Protein AF-0000000072436478 (afdb_homodimer)

Foldseek 3Di:
DPPPPPPPQDDWADWDAQVRQALEGDHDIDTLSQFQWFWKKKAQQQQLQIEIDIDGQAACPDSPDPRHGPGDPRNPDDDDFPVVVVCCVVVPPVRMHIYTLDTHHDPLQRLQLRLVLCVVLVQACDAQPQDRVHGSYSDHDRDDRDDDRPHHHDPSSVCVSVVSVVSSVVSRDD/DPPPPPQPQDPWADWDDQVRQALEGDHDIDTLSQFQWFWKKKAQQQQLQIEIDIDGQADCPDSPDPRHGPGDPRNPDDDDFPVVVVVCVVVPPVRMHIYTLDTHHDPLQRLQLRLVLCVVLVQACDAQPQDRVHGSYSDHDRDDRDDDRPHHHDPSSVCVSVVSVVSSVVSRDD

InterPro domains:
  IPR035901 GIY-Y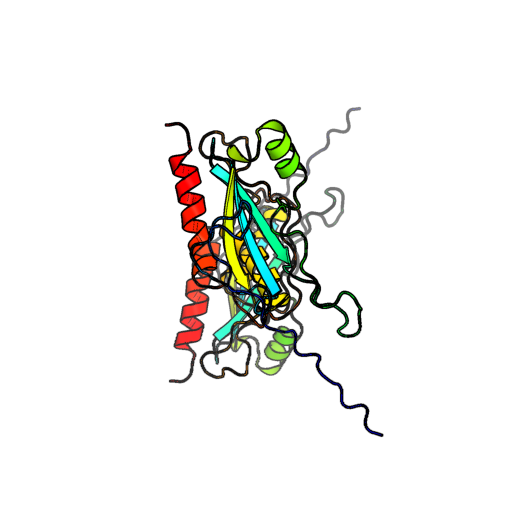IG endonuclease superfamily [G3DSA:3.40.1440.10] (37-126)
  IPR045566 Putative endonuclease SegE-like, GIY-YIG domain [PF19835] (29-134)

Radius of gyration: 23.83 Å; Cα contacts (8 Å, |Δi|>4): 656; chains: 2; bounding box: 73×62×58 Å

pLDDT: mean 91.53, std 13.6, range [32.03, 98.75]

Organism: NCBI:txid2664196

Solvent-accessible surface area (backbone atoms only — not comparable to full-atom values): 19434 Å² total; per-residue (Å²): 133,80,78,71,80,70,73,80,75,74,72,79,46,69,78,33,46,54,88,67,40,56,72,39,42,49,92,66,68,46,37,67,66,73,37,34,26,34,36,31,39,40,29,35,61,80,49,29,36,26,35,77,43,74,45,60,41,39,38,78,68,58,80,82,40,92,54,44,64,42,68,48,73,53,47,79,53,86,74,90,43,67,70,53,51,51,49,36,69,74,66,35,66,85,45,39,46,42,32,51,55,44,78,26,66,39,71,50,16,44,55,49,34,45,37,43,48,44,50,78,56,40,30,56,62,34,48,26,82,64,42,72,89,37,63,26,30,62,43,69,60,39,67,56,42,80,61,67,43,89,38,75,67,45,71,57,50,70,50,43,50,58,56,52,52,48,40,28,61,68,28,22,72,129,133,80,79,70,79,70,73,79,75,75,72,80,46,67,77,34,47,57,88,66,40,55,71,41,42,49,92,67,66,46,36,67,67,71,36,33,25,35,35,31,39,40,29,34,62,78,49,29,36,27,34,76,42,74,46,61,42,39,39,77,68,56,81,82,41,92,55,44,64,41,67,48,74,55,46,77,54,86,74,91,43,66,69,53,50,52,47,35,69,74,67,36,66,85,46,39,46,42,32,52,56,45,77,26,64,39,70,52,15,44,55,50,34,43,36,43,47,43,50,79,55,40,30,56,62,34,47,27,82,64,42,72,90,37,64,28,31,65,44,69,61,39,66,56,40,82,62,68,43,89,39,74,67,46,73,57,51,69,52,42,49,57,54,52,52,50,39,27,62,70,28,22,73,129

Secondary structure (DSSP, 8-state):
---------PPPPPEE-GGGSTT-B-SS-EEGGG-SEEEEEEEETTT--EEEEEEE-B--S-TTSTTTTPBPSTTS---S-HHHHHHHHHH-GGGEEEEEEEEESSHHHHHHHHHHHHHHTTTTT-EETTEEEEESB----B--B-S--SSPPPHHHHHHHHHHHHHHHHTS--/---------PPPPPEE-GGGSTT-B-SS-EEGGG-SEEEEEEEETTT--EEEEEEE-B--S-TTSTTTTPBPSTTS---S-HHHHHHHHHH-GGGEEEEEEEEESSHHHHHHHHHHHHHHTTTTT-EETTEEEEESB----B--B-S--SSPPPHHHHHHHHHHHHHHHHTS--

Sequence (348 aa):
MTRKNTKKSLEPSPLLGANEIGHWEFTKKFRVSEWFGFIYCITRKSDGKFYFGKKQLRVMGKKRSANYGKEHSWRTYTGSSDVLNKDIKALGKDAFDFEIVDLYKTKGGLYYAEAYLQMVSNSLPLRLPSDPEKFASYNATIAAVRFIPKEEPTYRTKTFVSKVNKRLKERSPKMTRKNTKKSLEPSPLLGANEIGHWEFTKKFRVSEWFGFIYCITRKSDGKFYFGKKQLRVMGKKRSANYGKEHSWRTYTGSSDVLNKDIKALGKDAFDFEIVDLYKTKGGLYYAEAYLQMVSNSLPLRLPSDPEKFASYNATIAAVRFIPKEEPTYRTKTFVSKVNKRLKERSPK

Structure (mmCIF, N/CA/C/O backbone):
data_AF-0000000072436478-model_v1
#
loop_
_entity.id
_entity.type
_entity.pdbx_description
1 polymer 'Putative endonuclease SegE-like GIY-YIG domain-containing protein'
#
loop_
_atom_site.group_PDB
_atom_site.id
_atom_site.type_symbol
_atom_site.label_atom_id
_atom_site.label_alt_id
_atom_site.label_comp_id
_atom_site.label_asym_id
_atom_site.label_entity_id
_atom_site.label_seq_id
_atom_site.pdbx_PDB_ins_code
_atom_site.Cartn_x
_atom_site.Cartn_y
_atom_site.Cartn_z
_atom_site.occupancy
_atom_site.B_iso_or_equiv
_atom_site.auth_seq_id
_atom_site.auth_comp_id
_atom_site.auth_asym_id
_atom_site.auth_atom_id
_atom_site.pdbx_PDB_model_num
ATOM 1 N N . MET A 1 1 ? -30.5 4.398 38.344 1 32.94 1 MET A N 1
ATOM 2 C CA . MET A 1 1 ? -29.938 5.641 37.812 1 32.94 1 MET A CA 1
ATOM 3 C C . MET A 1 1 ? -29.031 5.363 36.594 1 32.94 1 MET A C 1
ATOM 5 O O . MET A 1 1 ? -28.031 4.656 36.719 1 32.94 1 MET A O 1
ATOM 9 N N . THR A 1 2 ? -29.625 5.223 35.406 1 34.78 2 THR A N 1
ATOM 10 C CA . THR A 1 2 ? -28.984 4.902 34.156 1 34.78 2 THR A CA 1
ATOM 11 C C . THR A 1 2 ? -27.922 5.945 33.812 1 34.78 2 THR A C 1
ATOM 13 O O . THR A 1 2 ? -28.219 7.137 33.719 1 34.78 2 THR A O 1
ATOM 16 N N . ARG A 1 3 ? -26.719 5.781 34.188 1 32.88 3 ARG A N 1
ATOM 17 C CA . ARG A 1 3 ? -25.641 6.684 33.781 1 32.88 3 ARG A CA 1
ATOM 18 C C . ARG A 1 3 ? -25.734 7 32.312 1 32.88 3 ARG A C 1
ATOM 20 O O . ARG A 1 3 ? -25.703 6.094 31.469 1 32.88 3 ARG A O 1
ATOM 27 N N . LYS A 1 4 ? -26.531 7.965 31.953 1 37.47 4 LYS A N 1
ATOM 28 C CA . LYS A 1 4 ? -26.531 8.484 30.594 1 37.47 4 LYS A CA 1
ATOM 29 C C . LYS A 1 4 ? -25.094 8.688 30.078 1 37.47 4 LYS A C 1
ATOM 31 O O . LYS A 1 4 ? -24.281 9.289 30.766 1 37.47 4 LYS A O 1
ATOM 36 N N . ASN A 1 5 ? -24.547 7.781 29.344 1 39.31 5 ASN A N 1
ATOM 37 C CA . ASN A 1 5 ? -23.312 7.965 28.594 1 39.31 5 ASN A CA 1
ATOM 38 C C . ASN A 1 5 ? -23.234 9.359 27.969 1 39.31 5 ASN A C 1
ATOM 40 O O . ASN A 1 5 ? -23.969 9.672 27.047 1 39.31 5 ASN A O 1
ATOM 44 N N . THR A 1 6 ? -23.266 10.445 28.703 1 36.34 6 THR A N 1
ATOM 45 C CA . THR A 1 6 ? -23.141 11.789 28.156 1 36.34 6 THR A CA 1
ATOM 46 C C . THR A 1 6 ? -22.031 11.859 27.125 1 36.34 6 THR A C 1
ATOM 48 O O . THR A 1 6 ? -20.844 11.711 27.469 1 36.34 6 THR A O 1
ATOM 51 N N . LYS A 1 7 ? -22.234 11.375 26.016 1 47.53 7 LYS A N 1
ATOM 52 C CA . LYS A 1 7 ? -21.297 11.656 24.938 1 47.53 7 LYS A CA 1
ATOM 53 C C . LYS A 1 7 ? -20.875 13.125 24.938 1 47.53 7 LYS A C 1
ATOM 55 O O . LYS A 1 7 ? -21.719 14.016 24.781 1 47.53 7 LYS A O 1
ATOM 60 N N . LYS A 1 8 ? -19.938 13.57 25.703 1 52.19 8 LYS A N 1
ATOM 61 C CA . LYS A 1 8 ? -19.375 14.922 25.703 1 52.19 8 LYS A CA 1
ATOM 62 C C . LYS A 1 8 ? -19.109 15.422 24.281 1 52.19 8 LYS A C 1
ATOM 64 O O . LYS A 1 8 ? -18.297 14.844 23.562 1 52.19 8 LYS A O 1
ATOM 69 N N . SER A 1 9 ? -20.156 16.078 23.703 1 58.94 9 SER A N 1
ATOM 70 C CA . SER A 1 9 ? -20.016 16.719 22.391 1 58.94 9 SER A CA 1
ATOM 71 C C . SER A 1 9 ? -19.016 17.859 22.453 1 58.94 9 SER A C 1
ATOM 73 O O . SER A 1 9 ? -19.094 18.719 23.328 1 58.94 9 SER A O 1
ATOM 75 N N . LEU A 1 10 ? -17.844 17.703 21.922 1 67.81 10 LEU A N 1
ATOM 76 C CA . LEU A 1 10 ? -16.844 18.766 21.875 1 67.81 10 LEU A CA 1
ATOM 77 C C . LEU A 1 10 ? -17.344 19.953 21.078 1 67.81 10 LEU A C 1
ATOM 79 O O . LEU A 1 10 ? -18.031 19.797 20.062 1 67.81 10 LEU A O 1
ATOM 83 N N . GLU A 1 11 ? -17.328 21.172 21.766 1 77.38 11 GLU A N 1
ATOM 84 C CA . GLU A 1 11 ? -17.656 22.406 21.062 1 77.38 11 GLU A CA 1
ATOM 85 C C . GLU A 1 11 ? -16.875 22.531 19.75 1 77.38 11 GLU A C 1
ATOM 87 O O . GLU A 1 11 ? -15.719 22.109 19.672 1 77.38 11 GLU A O 1
ATOM 92 N N . PRO A 1 12 ? -17.578 23.047 18.75 1 86.5 12 PRO A N 1
ATOM 93 C CA . PRO A 1 12 ? -16.891 23.25 17.469 1 86.5 12 PRO A CA 1
ATOM 94 C C . PRO A 1 12 ? -15.727 24.219 17.578 1 86.5 12 PRO A C 1
ATOM 96 O O . PRO A 1 12 ? -15.844 25.266 18.219 1 86.5 12 PRO A O 1
ATOM 99 N N . SER A 1 13 ? -14.625 23.797 17.078 1 90.44 13 SER A N 1
ATOM 100 C CA . SER A 1 13 ? -13.453 24.672 17 1 90.44 13 SER A CA 1
ATOM 101 C C . SER A 1 13 ? -13.633 25.734 15.93 1 90.44 13 SER A C 1
ATOM 103 O O . SER A 1 13 ? -14.531 25.641 15.086 1 90.44 13 SER A O 1
ATOM 105 N N . PRO A 1 14 ? -12.828 26.797 16.062 1 92.5 14 PRO A N 1
ATOM 106 C CA . PRO A 1 14 ? -12.906 27.828 15.023 1 92.5 14 PRO A CA 1
ATOM 107 C C . PRO A 1 14 ? -12.5 27.297 13.648 1 92.5 14 PRO A C 1
ATOM 109 O O . PRO A 1 14 ? -11.727 26.344 13.547 1 92.5 14 PRO A O 1
ATOM 112 N N . LEU A 1 15 ? -13.062 27.906 12.617 1 95.62 15 LEU A N 1
ATOM 113 C CA . LEU A 1 15 ? -12.656 27.625 11.242 1 95.62 15 LEU A CA 1
ATOM 114 C C . LEU A 1 15 ? -11.266 28.172 10.961 1 95.62 15 LEU A C 1
ATOM 116 O O . LEU A 1 15 ? -11.016 29.375 11.141 1 95.62 15 LEU A O 1
ATOM 120 N N . LEU A 1 16 ? -10.383 27.359 10.602 1 95.75 16 LEU A N 1
ATOM 121 C CA . LEU A 1 16 ? -9 27.75 10.359 1 95.75 16 LEU A CA 1
ATOM 122 C C . LEU A 1 16 ? -8.742 27.938 8.867 1 95.75 16 LEU A C 1
ATOM 124 O O . LEU A 1 16 ? -9.18 27.125 8.047 1 95.75 16 LEU A O 1
ATOM 128 N N . GLY A 1 17 ? -8.062 29.031 8.539 1 92.62 17 GLY A N 1
ATOM 129 C CA . GLY A 1 17 ? -7.586 29.266 7.191 1 92.62 17 GLY A CA 1
ATOM 130 C C . GLY A 1 17 ? -6.074 29.156 7.066 1 92.62 17 GLY A C 1
ATOM 131 O O . GLY A 1 17 ? -5.406 28.688 7.98 1 92.62 17 GLY A O 1
ATOM 132 N N . ALA A 1 18 ? -5.516 29.547 5.93 1 90.19 18 ALA A N 1
ATOM 133 C CA . ALA A 1 18 ? -4.117 29.359 5.555 1 90.19 18 ALA A CA 1
ATOM 134 C C . ALA A 1 18 ? -3.182 30.016 6.562 1 90.19 18 ALA A C 1
ATOM 136 O O . ALA A 1 18 ? -2.104 29.5 6.855 1 90.19 18 ALA A O 1
ATOM 137 N N . ASN A 1 19 ? -3.588 31.062 7.184 1 89.19 19 ASN A N 1
ATOM 138 C CA . ASN A 1 19 ? -2.707 31.797 8.07 1 89.19 19 ASN A CA 1
ATOM 139 C C . ASN A 1 19 ? -2.773 31.281 9.5 1 89.19 19 ASN A C 1
ATOM 141 O O . ASN A 1 19 ? -2.035 31.734 10.375 1 89.19 19 ASN A O 1
ATOM 145 N N . GLU A 1 20 ? -3.568 30.281 9.711 1 94.12 20 GLU A N 1
ATOM 146 C CA . GLU A 1 20 ? -3.816 29.844 11.086 1 94.12 20 GLU A CA 1
ATOM 147 C C . GLU A 1 20 ? -3.35 28.406 11.305 1 94.12 20 GLU A C 1
ATOM 149 O O . GLU A 1 20 ? -3.65 27.797 12.336 1 94.12 20 GLU A O 1
ATOM 154 N N . ILE A 1 21 ? -2.572 27.922 10.359 1 96.81 21 ILE A N 1
ATOM 155 C CA . ILE A 1 21 ? -2.258 26.5 10.461 1 96.81 21 ILE A CA 1
ATOM 156 C C . ILE A 1 21 ? -0.744 26.312 10.523 1 96.81 21 ILE A C 1
ATOM 158 O O . ILE A 1 21 ? -0.23 25.25 10.148 1 96.81 21 ILE A O 1
ATOM 162 N N . GL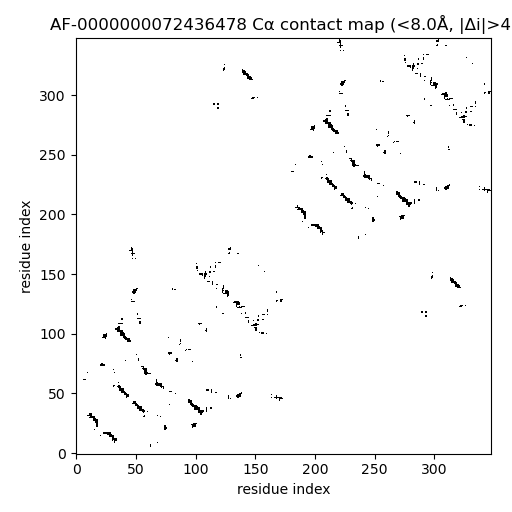Y A 1 22 ? -0.044 27.312 11.062 1 96.38 22 GLY A N 1
ATOM 163 C CA . GLY A 1 22 ? 1.398 27.203 11.211 1 96.38 22 GLY A CA 1
ATOM 164 C C . GLY A 1 22 ? 2.137 27.234 9.891 1 96.38 22 GLY A C 1
ATOM 165 O O . GLY A 1 22 ? 1.876 28.078 9.039 1 96.38 22 GLY A O 1
ATOM 166 N N . HIS A 1 23 ? 3.117 26.391 9.734 1 97.12 23 HIS A N 1
ATOM 167 C CA . HIS A 1 23 ? 3.924 26.391 8.516 1 97.12 23 HIS A CA 1
ATOM 168 C C . HIS A 1 23 ? 3.275 25.547 7.43 1 97.12 23 HIS A C 1
ATOM 170 O O . HIS A 1 23 ? 3.805 25.438 6.32 1 97.12 23 HIS A O 1
ATOM 176 N N . TRP A 1 24 ? 2.166 24.953 7.703 1 98.06 24 TRP A N 1
ATOM 177 C CA . TRP A 1 24 ? 1.498 24.062 6.746 1 98.06 24 TRP A CA 1
ATOM 178 C C . TRP A 1 24 ? 0.802 24.875 5.656 1 98.06 24 TRP A C 1
ATOM 180 O O . TRP A 1 24 ? 0.309 25.984 5.91 1 98.06 24 TRP A O 1
ATOM 190 N N . GLU A 1 25 ? 0.814 24.328 4.465 1 97.56 25 GLU A N 1
ATOM 191 C CA . GLU A 1 25 ? 0.028 24.859 3.355 1 97.56 25 GLU A CA 1
ATOM 192 C C . GLU A 1 25 ? -1.186 23.984 3.07 1 97.56 25 GLU A C 1
ATOM 194 O O . GLU A 1 25 ? -1.051 22.766 2.879 1 97.56 25 GLU A O 1
ATOM 199 N N . PHE A 1 26 ? -2.361 24.609 3.045 1 97.25 26 PHE A N 1
ATOM 200 C CA . PHE A 1 26 ? -3.611 23.938 2.727 1 97.25 26 PHE A CA 1
ATOM 201 C C . PHE A 1 26 ? -4.641 24.922 2.188 1 97.25 26 PHE A C 1
ATOM 203 O O . PHE A 1 26 ? -4.82 26 2.74 1 97.25 26 PHE A O 1
ATOM 210 N N . THR A 1 27 ? -5.324 24.516 1.123 1 93.69 27 THR A N 1
ATOM 211 C CA . THR A 1 27 ? -6.176 25.484 0.433 1 93.69 27 THR A CA 1
ATOM 212 C C . THR A 1 27 ? -7.562 25.531 1.071 1 93.69 27 THR A C 1
ATOM 214 O O . THR A 1 27 ? -8.266 26.531 0.955 1 93.69 27 THR A O 1
ATOM 217 N N . LYS A 1 28 ? -7.969 24.516 1.77 1 95.12 28 LYS A N 1
ATOM 218 C CA . LYS A 1 28 ? -9.312 24.469 2.344 1 95.12 28 LYS A CA 1
ATOM 219 C C . LYS A 1 28 ? -9.305 24.938 3.799 1 95.12 28 LYS A C 1
ATOM 221 O O . LYS A 1 28 ? -8.336 24.703 4.523 1 95.12 28 LYS A O 1
ATOM 226 N N . LYS A 1 29 ? -10.406 25.578 4.098 1 97.38 29 LYS A N 1
ATOM 227 C CA . LYS A 1 29 ? -10.609 25.875 5.512 1 97.38 29 LYS A CA 1
ATOM 228 C C . LYS A 1 29 ? -11.195 24.672 6.25 1 97.38 29 LYS A C 1
ATOM 230 O O . LYS A 1 29 ? -11.922 23.875 5.664 1 97.38 29 LYS A O 1
ATOM 235 N N . PHE A 1 30 ? -10.844 24.562 7.512 1 97.25 30 PHE A N 1
ATOM 236 C CA . PHE A 1 30 ? -11.391 23.438 8.266 1 97.25 30 PHE A CA 1
ATOM 237 C C . PHE A 1 30 ? -11.406 23.75 9.758 1 97.25 30 PHE A C 1
ATOM 239 O O . PHE A 1 30 ? -10.75 24.688 10.211 1 97.25 30 PHE A O 1
ATOM 246 N N . ARG A 1 31 ? -12.227 22.969 10.445 1 96.69 31 ARG A N 1
ATOM 247 C CA . ARG A 1 31 ? -12.273 23 11.898 1 96.69 31 ARG A CA 1
ATOM 248 C C . ARG A 1 31 ? -11.547 21.797 12.492 1 96.69 31 ARG A C 1
ATOM 250 O O . ARG A 1 31 ? -11.836 20.656 12.125 1 96.69 31 ARG A O 1
ATOM 257 N N . VAL A 1 32 ? -10.641 22.078 13.391 1 96 32 VAL A N 1
ATOM 258 C CA . VAL A 1 32 ? -9.859 21.016 14.008 1 96 32 VAL A CA 1
ATOM 259 C C . VAL A 1 32 ? -10.805 19.984 14.641 1 96 32 VAL A C 1
ATOM 261 O O . VAL A 1 32 ? -10.562 18.781 14.562 1 96 32 VAL A O 1
ATOM 264 N N . SER A 1 33 ? -11.945 20.375 15.141 1 93.69 33 SER A N 1
ATOM 265 C CA . SER A 1 33 ? -12.867 19.531 15.898 1 93.69 33 SER A CA 1
ATOM 266 C C . SER A 1 33 ? -13.594 18.547 14.992 1 93.69 33 SER A C 1
ATOM 268 O O . SER A 1 33 ? -14.211 17.594 15.461 1 93.69 33 SER A O 1
ATOM 270 N N . GLU A 1 34 ? -13.492 18.734 13.719 1 95.12 34 GLU A N 1
ATOM 271 C CA . GLU A 1 34 ? -14.266 17.922 12.789 1 95.12 34 GLU A CA 1
ATOM 272 C C . GLU A 1 34 ? -13.43 16.766 12.25 1 95.12 34 GLU A C 1
ATOM 274 O O . GLU A 1 34 ? -13.945 15.891 11.555 1 95.12 34 GLU A O 1
ATOM 279 N N . TRP A 1 35 ? -12.195 16.781 12.633 1 96.56 35 TRP A N 1
ATOM 280 C CA . TRP A 1 35 ? -11.289 15.828 12 1 96.56 35 TRP A CA 1
ATOM 281 C C . TRP A 1 35 ? -10.445 15.109 13.047 1 96.56 35 TRP A C 1
ATOM 283 O O . TRP A 1 35 ? -10.18 15.648 14.125 1 96.56 35 TRP A O 1
ATOM 293 N N . PHE A 1 36 ? -10.023 13.898 12.75 1 96.94 36 PHE A N 1
ATOM 294 C CA . PHE A 1 36 ? -9.125 13.125 13.594 1 96.94 36 PHE A CA 1
ATOM 295 C C . PHE A 1 36 ? -7.68 13.57 13.391 1 96.94 36 PHE A C 1
ATOM 297 O O . PHE A 1 36 ? -6.941 13.766 14.359 1 96.94 36 PHE A O 1
ATOM 304 N N . GLY A 1 37 ? -7.344 13.727 12.062 1 98.12 37 GLY A N 1
ATOM 305 C CA . GLY A 1 37 ? -5.984 14.102 11.703 1 98.12 37 GLY A CA 1
ATOM 306 C C . GLY A 1 37 ? -5.816 14.406 10.227 1 98.12 37 GLY A C 1
ATOM 307 O O . GLY A 1 37 ? -6.801 14.516 9.492 1 98.12 37 GLY A O 1
ATOM 308 N N . PHE A 1 38 ? -4.492 14.633 9.852 1 98.44 38 PHE A N 1
ATOM 309 C CA . PHE A 1 38 ? -4.234 14.938 8.445 1 98.44 38 PHE A CA 1
ATOM 310 C C . PHE A 1 38 ? -3.014 14.172 7.941 1 98.44 38 PHE A C 1
ATOM 312 O O . PHE A 1 38 ? -2.127 13.82 8.727 1 98.44 38 PHE A O 1
ATOM 319 N N . ILE A 1 39 ? -3.08 13.883 6.621 1 98.62 39 ILE A N 1
ATOM 320 C CA . ILE A 1 39 ? -1.92 13.406 5.875 1 98.62 39 ILE A CA 1
ATOM 321 C C . ILE A 1 39 ? -1.127 14.594 5.344 1 98.62 39 ILE A C 1
ATOM 323 O O . ILE A 1 39 ? -1.708 15.57 4.859 1 98.62 39 ILE A O 1
ATOM 327 N N . TYR A 1 40 ? 0.208 14.438 5.418 1 98.62 40 TYR A N 1
ATOM 328 C CA . TYR A 1 40 ? 1.021 15.547 4.926 1 98.62 40 TYR A CA 1
ATOM 329 C C . TYR A 1 40 ? 2.18 15.031 4.078 1 98.62 40 TYR A C 1
ATOM 331 O O . TYR A 1 40 ? 2.531 13.852 4.141 1 98.62 40 TYR A O 1
ATOM 339 N N . CYS A 1 41 ? 2.641 15.922 3.246 1 98.75 41 CYS A N 1
ATOM 340 C CA . CYS A 1 41 ? 3.836 15.727 2.432 1 98.75 41 CYS A CA 1
ATOM 341 C C . CYS A 1 41 ? 4.848 16.844 2.684 1 98.75 41 CYS A C 1
ATOM 343 O O . CYS A 1 41 ? 4.516 18.031 2.586 1 98.75 41 CYS A O 1
ATOM 345 N N . ILE A 1 42 ? 6.004 16.5 3.117 1 98.62 42 ILE A N 1
ATOM 346 C CA . ILE A 1 42 ? 7.109 17.453 3.225 1 98.62 42 ILE A CA 1
ATOM 347 C C . ILE A 1 42 ? 8.078 17.25 2.064 1 98.62 42 ILE A C 1
ATOM 349 O O . ILE A 1 42 ? 8.516 16.125 1.801 1 98.62 42 ILE A O 1
ATOM 353 N N . THR A 1 43 ? 8.398 18.266 1.356 1 98.31 43 THR A N 1
ATOM 354 C CA . THR A 1 43 ? 9.242 18.172 0.168 1 98.31 43 THR A CA 1
ATOM 355 C C . THR A 1 43 ? 10.445 19.109 0.278 1 98.31 43 THR A C 1
ATOM 357 O O . THR A 1 43 ? 10.281 20.312 0.552 1 98.31 43 THR A O 1
ATOM 360 N N . ARG A 1 44 ? 11.617 18.625 0.166 1 97.62 44 ARG A N 1
ATOM 361 C CA . ARG A 1 44 ? 12.812 19.453 0.078 1 97.62 44 ARG A CA 1
ATOM 362 C C . ARG A 1 44 ? 12.867 20.203 -1.254 1 97.62 44 ARG A C 1
ATOM 364 O O . ARG A 1 44 ? 12.812 19.578 -2.318 1 97.62 44 ARG A O 1
ATOM 371 N N . LYS A 1 45 ? 13.047 21.469 -1.217 1 96.81 45 LYS A N 1
ATOM 372 C CA . LYS A 1 45 ? 12.906 22.328 -2.398 1 96.81 45 LYS A CA 1
ATOM 373 C C . LYS A 1 45 ? 14.047 22.094 -3.381 1 96.81 45 LYS A C 1
ATOM 375 O O . LYS A 1 45 ? 13.859 22.203 -4.594 1 96.81 45 LYS A O 1
ATOM 380 N N . SER A 1 46 ? 15.195 21.766 -2.947 1 95.56 46 SER A N 1
ATOM 381 C CA . SER A 1 46 ? 16.406 21.719 -3.764 1 95.56 46 SER A CA 1
ATOM 382 C C . SER A 1 46 ? 16.328 20.594 -4.797 1 95.56 46 SER A C 1
ATOM 384 O O . SER A 1 46 ? 16.781 20.766 -5.934 1 95.56 46 SER A O 1
ATOM 386 N N . ASP A 1 47 ? 15.727 19.422 -4.426 1 95.94 47 ASP A N 1
ATOM 387 C CA . ASP A 1 47 ? 15.797 18.281 -5.348 1 95.94 47 ASP A CA 1
ATOM 388 C C . ASP A 1 47 ? 14.469 17.531 -5.398 1 95.94 47 ASP A C 1
ATOM 390 O O . ASP A 1 47 ? 14.32 16.578 -6.164 1 95.94 47 ASP A O 1
ATOM 394 N N . GLY A 1 48 ? 13.539 17.891 -4.566 1 96.56 48 GLY A N 1
ATOM 395 C CA . GLY A 1 48 ? 12.219 17.281 -4.625 1 96.56 48 GLY A CA 1
ATOM 396 C C . GLY A 1 48 ? 12.078 16.078 -3.717 1 96.56 48 GLY A C 1
ATOM 397 O O . GLY A 1 48 ? 11.031 15.43 -3.695 1 96.56 48 GLY A O 1
ATOM 398 N N . LYS A 1 49 ? 13.164 15.766 -2.928 1 97.56 49 LYS A N 1
ATOM 399 C CA . LYS A 1 49 ? 13.062 14.672 -1.973 1 97.56 49 LYS A CA 1
ATOM 400 C C . LYS A 1 49 ? 11.883 14.875 -1.026 1 97.56 49 LYS A C 1
ATOM 402 O O . LYS A 1 49 ? 11.656 15.984 -0.542 1 97.56 49 LYS A O 1
ATOM 407 N N . PHE A 1 50 ? 11.109 13.773 -0.774 1 98.44 50 PHE A N 1
ATOM 408 C CA . PHE A 1 50 ? 9.844 14.016 -0.1 1 98.44 50 PHE A CA 1
ATOM 409 C C . PHE A 1 50 ? 9.641 13.023 1.039 1 98.44 50 PHE A C 1
ATOM 411 O O . PHE A 1 50 ? 10.398 12.062 1.176 1 98.44 50 PHE A O 1
ATOM 418 N N . TYR A 1 51 ? 8.625 13.312 1.837 1 98.69 51 TYR A N 1
ATOM 419 C CA . TYR A 1 51 ? 8.195 12.492 2.967 1 98.69 51 TYR A CA 1
ATOM 420 C C . TYR A 1 51 ? 6.684 12.539 3.123 1 98.69 51 TYR A C 1
ATOM 422 O O . TYR A 1 51 ? 6.086 13.617 3.146 1 98.69 51 TYR A O 1
ATOM 430 N N . PHE A 1 52 ? 6.105 11.336 3.158 1 98.69 52 PHE A N 1
ATOM 431 C CA . PHE A 1 52 ? 4.699 11.234 3.533 1 98.69 52 PHE A CA 1
ATOM 432 C C . PHE A 1 52 ? 4.555 10.828 4.992 1 98.69 52 PHE A C 1
ATOM 434 O O . PHE A 1 52 ? 5.191 9.867 5.441 1 98.69 52 PHE A O 1
ATOM 441 N N . GLY A 1 53 ? 3.639 11.562 5.672 1 98.44 53 GLY A N 1
ATOM 442 C CA . GLY A 1 53 ? 3.32 11.219 7.047 1 98.44 53 GLY A CA 1
ATOM 443 C C . GLY A 1 53 ? 1.905 11.594 7.445 1 98.44 53 GLY A C 1
ATOM 444 O O . GLY A 1 53 ? 1.125 12.062 6.613 1 98.44 53 GLY A O 1
ATOM 445 N N . LYS A 1 54 ? 1.604 11.234 8.703 1 98.5 54 LYS A N 1
ATOM 446 C CA . LYS A 1 54 ? 0.311 11.57 9.289 1 98.5 54 LYS A CA 1
ATOM 447 C C . LYS A 1 54 ? 0.482 12.227 10.656 1 98.5 54 LYS A C 1
ATOM 449 O O . LYS A 1 54 ? 1.489 12.008 11.328 1 98.5 54 LYS A O 1
ATOM 454 N N . LYS A 1 55 ? -0.467 13.07 10.961 1 98.12 55 LYS A N 1
ATOM 455 C CA . LYS A 1 55 ? -0.457 13.727 12.266 1 98.12 55 LYS A CA 1
ATOM 456 C C . LYS A 1 55 ? -1.868 13.844 12.836 1 98.12 55 LYS A C 1
ATOM 458 O O . LYS A 1 55 ? -2.787 14.281 12.141 1 98.12 55 LYS A O 1
ATOM 463 N N . GLN A 1 56 ? -2.016 13.383 14.047 1 97.12 56 GLN A N 1
ATOM 464 C CA . GLN A 1 56 ? -3.27 13.555 14.773 1 97.12 56 GLN A CA 1
ATOM 465 C C . GLN A 1 56 ? -3.439 15 15.234 1 97.12 56 GLN A C 1
ATOM 467 O O . GLN A 1 56 ? -2.482 15.625 15.695 1 97.12 56 GLN A O 1
ATOM 472 N N . LEU A 1 57 ? -4.695 15.484 15.148 1 97 57 LEU A N 1
ATOM 473 C CA . LEU A 1 57 ? -4.941 16.875 15.477 1 97 57 LEU A CA 1
ATOM 474 C C . LEU A 1 57 ? -5.227 17.047 16.969 1 97 57 LEU A C 1
ATOM 476 O O . LEU A 1 57 ? -4.793 18.031 17.578 1 97 57 LEU A O 1
ATOM 480 N N . ARG A 1 58 ? -5.965 16.109 17.484 1 92.88 58 ARG A N 1
ATOM 481 C CA . ARG A 1 58 ? -6.406 16.234 18.875 1 92.88 58 ARG A CA 1
ATOM 482 C C . ARG A 1 58 ? -6.34 14.883 19.578 1 92.88 58 ARG A C 1
ATOM 484 O O . ARG A 1 58 ? -6.332 13.828 18.938 1 92.88 58 ARG A O 1
ATOM 491 N N . VAL A 1 59 ? -6.387 14.961 20.875 1 89.12 59 VAL A N 1
ATOM 492 C CA . VAL A 1 59 ? -6.418 13.75 21.688 1 89.12 59 VAL A CA 1
ATOM 493 C C . VAL A 1 59 ? -7.809 13.117 21.625 1 89.12 59 VAL A C 1
ATOM 495 O O . VAL A 1 59 ? -8.805 13.75 21.984 1 89.12 59 VAL A O 1
ATOM 498 N N . MET A 1 60 ? -7.996 11.922 21.031 1 84.06 60 MET A N 1
ATOM 499 C CA . MET A 1 60 ? -9.281 11.242 20.891 1 84.06 60 MET A CA 1
ATOM 500 C C . MET A 1 60 ? -9.281 9.93 21.672 1 84.06 60 MET A C 1
ATOM 502 O O . MET A 1 60 ? -10.062 9.023 21.359 1 84.06 60 MET A O 1
ATOM 506 N N . GLY A 1 61 ? -8.562 9.758 22.641 1 75.5 61 GLY A N 1
ATOM 507 C CA . GLY A 1 61 ? -8.555 8.562 23.469 1 75.5 61 GLY A CA 1
ATOM 508 C C . GLY A 1 61 ? -9.789 8.43 24.344 1 75.5 61 GLY A C 1
ATOM 509 O O . GLY A 1 61 ? -10.914 8.516 23.844 1 75.5 61 GLY A O 1
ATOM 510 N N . LYS A 1 62 ? -9.625 8.172 25.531 1 74.19 62 LYS A N 1
ATOM 511 C CA . LYS A 1 62 ? -10.727 7.965 26.484 1 74.19 62 LYS A CA 1
ATOM 512 C C . LYS A 1 62 ? -11.516 9.258 26.688 1 74.19 62 LYS A C 1
ATOM 514 O O . LYS A 1 62 ? -10.961 10.258 27.156 1 74.19 62 LYS A O 1
ATOM 519 N N . LYS A 1 63 ? -12.758 9.172 26.359 1 75.88 63 LYS A N 1
ATOM 520 C CA . LYS A 1 63 ? -13.633 10.336 26.453 1 75.88 63 LYS A CA 1
ATOM 521 C C . LYS A 1 63 ? -13.602 10.945 27.859 1 75.88 63 LYS A C 1
ATOM 523 O O . LYS A 1 63 ? -13.773 12.156 28.016 1 75.88 63 LYS A O 1
ATOM 528 N N . ARG A 1 64 ? -13.273 10.078 28.75 1 78.56 64 ARG A N 1
ATOM 529 C CA . ARG A 1 64 ? -13.328 10.539 30.125 1 78.56 64 ARG A CA 1
ATOM 530 C C . ARG A 1 64 ? -12.016 11.203 30.547 1 78.56 64 ARG A C 1
ATOM 532 O O . ARG A 1 64 ? -11.93 11.82 31.594 1 78.56 64 ARG A O 1
ATOM 539 N N . SER A 1 65 ? -11.156 11.125 29.703 1 80.88 65 SER A N 1
ATOM 540 C CA . SER A 1 65 ? -9.852 11.688 30.031 1 80.88 65 SER A CA 1
ATOM 541 C C . SER A 1 65 ? -9.883 13.211 30.016 1 80.88 65 SER A C 1
ATOM 543 O O . SER A 1 65 ? -10.555 13.82 29.188 1 80.88 65 SER A O 1
ATOM 545 N N . ALA A 1 66 ? -9.211 13.836 30.953 1 82.88 66 ALA A N 1
ATOM 546 C CA . ALA A 1 66 ? -9.133 15.289 31.047 1 82.88 66 ALA A CA 1
ATOM 547 C C . ALA A 1 66 ? -8.523 15.898 29.781 1 82.88 66 ALA A C 1
ATOM 549 O O . ALA A 1 66 ? -8.773 17.062 29.469 1 82.88 66 ALA A O 1
ATOM 550 N N . ASN A 1 67 ? -7.891 15.047 29.062 1 83.12 67 ASN A N 1
ATOM 551 C CA . ASN A 1 67 ? -7.188 15.562 27.906 1 83.12 67 ASN A CA 1
ATOM 552 C C . ASN A 1 67 ? -7.973 15.312 26.609 1 83.12 67 ASN A C 1
ATOM 554 O O . ASN A 1 67 ? -7.559 15.742 25.531 1 83.12 67 ASN A O 1
ATOM 558 N N . TYR A 1 68 ? -9.062 14.836 26.797 1 84.88 68 TYR A N 1
ATOM 559 C CA . TYR A 1 68 ? -9.867 14.531 25.625 1 84.88 68 TYR A CA 1
ATOM 560 C C . TYR A 1 68 ? -10.203 15.805 24.859 1 84.88 68 TYR A C 1
ATOM 562 O O . TYR A 1 68 ? -10.688 16.781 25.438 1 84.88 68 TYR A O 1
ATOM 570 N N . GLY A 1 69 ? -9.82 15.734 23.531 1 85.88 69 GLY A N 1
ATOM 571 C CA . GLY A 1 69 ? -10.172 16.859 22.688 1 85.88 69 GLY A CA 1
ATOM 572 C C . GLY A 1 69 ? -9.078 17.906 22.609 1 85.88 69 GLY A C 1
ATOM 573 O O . GLY A 1 69 ? -9.125 18.812 21.766 1 85.88 69 GLY A O 1
ATOM 574 N N . LYS A 1 70 ? -8.172 17.812 23.547 1 88.75 70 LYS A N 1
ATOM 575 C CA . LYS A 1 70 ? -7.078 18.766 23.516 1 88.75 70 LYS A CA 1
ATOM 576 C C . LYS A 1 70 ? -6.289 18.672 22.219 1 88.75 70 LYS A C 1
ATOM 578 O O . LYS A 1 70 ? -6.012 17.562 21.734 1 88.75 70 LYS A O 1
ATOM 583 N N . GLU A 1 71 ? -6.004 19.844 21.672 1 91.31 71 GLU A N 1
ATOM 584 C CA . GLU A 1 71 ? -5.277 19.859 20.406 1 91.31 71 GLU A CA 1
ATOM 585 C C . GLU A 1 71 ? -3.811 19.484 20.609 1 91.31 71 GLU A C 1
ATOM 587 O O . GLU A 1 71 ? -3.182 19.922 21.578 1 91.31 71 GLU A O 1
ATOM 592 N N . HIS A 1 72 ? -3.266 18.766 19.75 1 90.38 72 HIS A N 1
ATOM 593 C CA . HIS A 1 72 ? -1.832 18.5 19.719 1 90.38 72 HIS A CA 1
ATOM 594 C C . HIS A 1 72 ? -1.067 19.703 19.172 1 90.38 72 HIS A C 1
ATOM 596 O O . HIS A 1 72 ? -1.673 20.672 18.688 1 90.38 72 HIS A O 1
ATOM 602 N N . SER A 1 73 ? 0.272 19.625 19.312 1 93.44 73 SER A N 1
ATOM 603 C CA . SER A 1 73 ? 1.13 20.672 18.781 1 93.44 73 SER A CA 1
ATOM 604 C C . SER A 1 73 ? 1.425 20.438 17.297 1 93.44 73 SER A C 1
ATOM 606 O O . SER A 1 73 ? 2.584 20.469 16.875 1 93.44 73 SER A O 1
ATOM 608 N N . TRP A 1 74 ? 0.333 20.375 16.5 1 96.62 74 TRP A N 1
ATOM 609 C CA . TRP A 1 74 ? 0.475 19.984 15.109 1 96.62 74 TRP A CA 1
ATOM 610 C C . TRP A 1 74 ? 0.908 21.156 14.242 1 96.62 74 TRP A C 1
ATOM 612 O O . TRP A 1 74 ? 1.487 20.969 13.172 1 96.62 74 TRP A O 1
ATOM 622 N N . ARG A 1 75 ? 0.708 22.422 14.703 1 96.69 75 ARG A N 1
ATOM 623 C CA . ARG A 1 75 ? 1.03 23.594 13.914 1 96.69 75 ARG A CA 1
ATOM 624 C C . ARG A 1 75 ? 2.537 23.75 13.734 1 96.69 75 ARG A C 1
ATOM 626 O O . ARG A 1 75 ? 2.998 24.328 12.75 1 96.69 75 ARG A O 1
ATOM 633 N N . THR A 1 76 ? 3.314 23.188 14.695 1 95.56 76 THR A N 1
ATOM 634 C CA . THR A 1 76 ? 4.766 23.328 14.648 1 95.56 76 THR A CA 1
ATOM 635 C C . THR A 1 76 ? 5.43 21.984 14.367 1 95.56 76 THR A C 1
ATOM 637 O O . THR A 1 76 ? 6.656 21.906 14.266 1 95.56 76 THR A O 1
ATOM 640 N N . TYR A 1 77 ? 4.57 21.031 14.195 1 96.38 77 TYR A N 1
ATOM 641 C CA . TYR A 1 77 ? 5.051 19.688 13.961 1 96.38 77 TYR A CA 1
ATOM 642 C C . TYR A 1 77 ? 5.73 19.562 12.602 1 96.38 77 TYR A C 1
ATOM 644 O O . TYR A 1 77 ? 5.273 20.156 11.625 1 96.38 77 TYR A O 1
ATOM 652 N N . THR A 1 78 ? 6.781 18.797 12.461 1 94.69 78 THR A N 1
ATOM 653 C CA . THR A 1 78 ? 7.406 18.578 11.164 1 94.69 78 THR A CA 1
ATOM 654 C C . THR A 1 78 ? 7.168 17.141 10.688 1 94.69 78 THR A C 1
ATOM 656 O O . THR A 1 78 ? 6.465 16.922 9.695 1 94.69 78 THR A O 1
ATOM 659 N N . GLY A 1 79 ? 7.863 16.078 11.062 1 95.06 79 GLY A N 1
ATOM 660 C CA . GLY A 1 79 ? 7.688 14.688 10.688 1 95.06 79 GLY A CA 1
ATOM 661 C C . GLY A 1 79 ? 8.266 13.719 11.703 1 95.06 79 GLY A C 1
ATOM 662 O O . GLY A 1 79 ? 8.961 14.133 12.633 1 95.06 79 GLY A O 1
ATOM 663 N N . SER A 1 80 ? 7.953 12.555 11.477 1 94.94 80 SER A N 1
ATOM 664 C CA . SER A 1 80 ? 8.383 11.539 12.43 1 94.94 80 SER A CA 1
ATOM 665 C C . SER A 1 80 ? 9.711 10.922 12.008 1 94.94 80 SER A C 1
ATOM 667 O O . SER A 1 80 ? 10.281 10.102 12.734 1 94.94 80 SER A O 1
ATOM 669 N N . SER A 1 81 ? 10.25 11.305 10.891 1 97.06 81 SER A N 1
ATOM 670 C CA . SER A 1 81 ? 11.508 10.766 10.375 1 97.06 81 SER A CA 1
ATOM 671 C C . SER A 1 81 ? 12.703 11.484 10.984 1 97.06 81 SER A C 1
ATOM 673 O O . SER A 1 81 ? 12.836 12.703 10.836 1 97.06 81 SER A O 1
ATOM 675 N N . ASP A 1 82 ? 13.625 10.703 11.5 1 97.06 82 ASP A N 1
ATOM 676 C CA . ASP A 1 82 ? 14.836 11.281 12.07 1 97.06 82 ASP A CA 1
ATOM 677 C C . ASP A 1 82 ? 15.711 11.906 10.984 1 97.06 82 ASP A C 1
ATOM 679 O O . ASP A 1 82 ? 16.25 13 11.164 1 97.06 82 ASP A O 1
ATOM 683 N N . VAL A 1 83 ? 15.875 11.266 9.922 1 97.31 83 VAL A N 1
ATOM 684 C CA . VAL A 1 83 ? 16.703 11.742 8.82 1 97.31 83 VAL A CA 1
ATOM 685 C C . VAL A 1 83 ? 16.125 13.047 8.273 1 97.31 83 VAL A C 1
ATOM 687 O O . VAL A 1 83 ? 16.859 14 8.016 1 97.31 83 VAL A O 1
ATOM 690 N N . LEU A 1 84 ? 14.797 13.086 8.109 1 98.25 84 LEU A N 1
ATOM 691 C CA . LEU A 1 84 ? 14.125 14.305 7.656 1 98.25 84 LEU A CA 1
ATOM 692 C C . LEU A 1 84 ? 14.383 15.453 8.617 1 98.25 84 LEU A C 1
ATOM 694 O O . LEU A 1 84 ? 14.773 16.547 8.195 1 98.25 84 LEU A O 1
ATOM 698 N N . ASN A 1 85 ? 14.203 15.195 9.891 1 98.38 85 ASN A N 1
ATOM 699 C CA . ASN A 1 85 ? 14.352 16.25 10.883 1 98.38 85 ASN A CA 1
ATOM 700 C C . ASN A 1 85 ? 15.789 16.75 10.961 1 98.38 85 ASN A C 1
ATOM 702 O O . ASN A 1 85 ? 16.031 17.938 11.219 1 98.38 85 ASN A O 1
ATOM 706 N N . LYS A 1 86 ? 16.734 15.891 10.773 1 98.31 86 LYS A N 1
ATOM 707 C CA . LYS A 1 86 ? 18.141 16.312 10.703 1 98.31 86 LYS A CA 1
ATOM 708 C C . LYS A 1 86 ? 18.359 17.266 9.539 1 98.31 86 LYS A C 1
ATOM 710 O O . LYS A 1 86 ? 19.047 18.281 9.688 1 98.31 86 LYS A O 1
ATOM 715 N N . ASP A 1 87 ? 17.797 16.922 8.398 1 98.12 87 ASP A N 1
ATOM 716 C CA . ASP A 1 87 ? 17.922 17.797 7.23 1 98.12 87 ASP A CA 1
ATOM 717 C C . ASP A 1 87 ? 17.25 19.141 7.48 1 98.12 87 ASP A C 1
ATOM 719 O O . ASP A 1 87 ? 17.797 20.188 7.105 1 98.12 87 ASP A O 1
ATOM 723 N N . ILE A 1 88 ? 16.078 19.109 8.086 1 98.44 88 ILE A N 1
ATOM 724 C CA . ILE A 1 88 ? 15.359 20.344 8.375 1 98.44 88 ILE A CA 1
ATOM 725 C C . ILE A 1 88 ? 16.188 21.203 9.32 1 98.44 88 ILE A C 1
ATOM 727 O O . ILE A 1 88 ? 16.281 22.422 9.141 1 98.44 88 ILE A O 1
ATOM 731 N N . LYS A 1 89 ? 16.734 20.594 10.32 1 98 89 LYS A N 1
ATOM 732 C CA . LYS A 1 89 ? 17.578 21.328 11.266 1 98 89 LYS A CA 1
ATOM 733 C C . LYS A 1 89 ? 18.797 21.922 10.562 1 98 89 LYS A C 1
ATOM 735 O O . LYS A 1 89 ? 19.172 23.062 10.828 1 98 89 LYS A O 1
ATOM 740 N N . ALA A 1 90 ? 19.375 21.219 9.664 1 98.31 90 ALA A N 1
ATOM 741 C CA . ALA A 1 90 ? 20.609 21.625 8.977 1 98.31 90 ALA A CA 1
ATOM 742 C C . ALA A 1 90 ? 20.312 22.703 7.934 1 98.31 90 ALA A C 1
ATOM 744 O O . ALA A 1 90 ? 21.094 23.656 7.797 1 98.31 90 ALA A O 1
ATOM 745 N N . LEU A 1 91 ? 19.25 22.594 7.195 1 98.06 91 LEU A N 1
ATOM 746 C CA . LEU A 1 91 ? 18.984 23.438 6.039 1 98.06 91 LEU A CA 1
ATOM 747 C C . LEU A 1 91 ? 18.016 24.562 6.391 1 98.06 91 LEU A C 1
ATOM 749 O O . LEU A 1 91 ? 17.938 25.562 5.676 1 98.06 91 LEU A O 1
ATOM 753 N N . GLY A 1 92 ? 17.25 24.344 7.48 1 97.88 92 GLY A N 1
ATOM 754 C CA . GLY A 1 92 ? 16.203 25.281 7.84 1 97.88 92 GLY A CA 1
ATOM 755 C C . GLY A 1 92 ? 14.852 24.922 7.254 1 97.88 92 GLY A C 1
ATOM 756 O O . GLY A 1 92 ? 14.773 24.375 6.148 1 97.88 92 GLY A O 1
ATOM 757 N N . LYS A 1 93 ? 13.766 25.328 7.867 1 97.31 93 LYS A N 1
ATOM 758 C CA . LYS A 1 93 ? 12.398 25 7.461 1 97.31 93 LYS A CA 1
ATOM 759 C C . LYS A 1 93 ? 12.07 25.594 6.098 1 97.31 93 LYS A C 1
ATOM 761 O O . LYS A 1 93 ? 11.289 25.031 5.332 1 97.31 93 LYS A O 1
ATOM 766 N N . ASP A 1 94 ? 12.711 26.703 5.801 1 97.69 94 ASP A N 1
ATOM 767 C CA . ASP A 1 94 ? 12.422 27.406 4.562 1 97.69 94 ASP A CA 1
ATOM 768 C C . ASP A 1 94 ? 12.875 26.609 3.348 1 97.69 94 ASP A C 1
ATOM 770 O O . ASP A 1 94 ? 12.453 26.875 2.221 1 97.69 94 ASP A O 1
ATOM 774 N N . ALA A 1 95 ? 13.695 25.688 3.557 1 98.12 95 ALA A N 1
ATOM 775 C CA . ALA A 1 95 ? 14.203 24.844 2.477 1 98.12 95 ALA A CA 1
ATOM 776 C C . ALA A 1 95 ? 13.211 23.75 2.129 1 98.12 95 ALA A C 1
ATOM 778 O O . ALA A 1 95 ? 13.438 22.953 1.204 1 98.12 95 ALA A O 1
ATOM 779 N N . PHE A 1 96 ? 12.078 23.75 2.797 1 98.38 96 PHE A N 1
ATOM 780 C CA . PHE A 1 96 ? 11.109 22.672 2.615 1 98.38 96 PHE A CA 1
ATOM 781 C C . PHE A 1 96 ? 9.711 23.234 2.398 1 98.38 96 PHE A C 1
ATOM 783 O O . PHE A 1 96 ? 9.383 24.312 2.906 1 98.38 96 PHE A O 1
ATOM 790 N N . ASP A 1 97 ? 8.945 22.516 1.613 1 97.94 97 ASP A N 1
ATOM 791 C CA . ASP A 1 97 ? 7.5 22.719 1.535 1 97.94 97 ASP A CA 1
ATOM 792 C C . ASP A 1 97 ? 6.758 21.797 2.494 1 97.94 97 ASP A C 1
ATOM 794 O O . ASP A 1 97 ? 6.977 20.578 2.486 1 97.94 97 ASP A O 1
ATOM 798 N N . PHE A 1 98 ? 5.926 22.375 3.334 1 98.44 98 PHE A N 1
ATOM 799 C CA . PHE A 1 98 ? 5.043 21.641 4.23 1 98.44 98 PHE A CA 1
ATOM 800 C C . PHE A 1 98 ? 3.602 21.703 3.738 1 98.44 98 PHE A C 1
ATOM 802 O O . PHE A 1 98 ? 2.949 22.734 3.824 1 98.44 98 PHE A O 1
ATOM 809 N N . GLU A 1 99 ? 3.111 20.531 3.281 1 98.31 99 GLU A N 1
ATOM 810 C CA . GLU A 1 99 ? 1.78 20.531 2.68 1 98.31 99 GLU A CA 1
ATOM 811 C C . GLU A 1 99 ? 0.866 19.516 3.346 1 98.31 99 GLU A C 1
ATOM 813 O O . GLU A 1 99 ? 1.257 18.359 3.545 1 98.31 99 GLU A O 1
ATOM 818 N N . ILE A 1 100 ? -0.275 19.969 3.719 1 98.44 100 ILE A N 1
ATOM 819 C CA . ILE A 1 100 ? -1.336 19.031 4.074 1 98.44 100 ILE A CA 1
ATOM 820 C C . ILE A 1 100 ? -1.95 18.438 2.807 1 98.44 100 ILE A C 1
ATOM 822 O O . ILE A 1 100 ? -2.418 19.172 1.935 1 98.44 100 ILE A O 1
ATOM 826 N N . VAL A 1 101 ? -1.857 17.141 2.674 1 98.44 101 VAL A N 1
ATOM 827 C CA . VAL A 1 101 ? -2.469 16.453 1.535 1 98.44 101 VAL A CA 1
ATOM 828 C C . VAL A 1 101 ? -3.988 16.453 1.688 1 98.44 101 VAL A C 1
ATOM 830 O O . VAL A 1 101 ? -4.711 16.875 0.781 1 98.44 101 VAL A O 1
ATOM 833 N N . ASP A 1 102 ? -4.434 15.977 2.822 1 98.44 102 ASP A N 1
ATOM 834 C CA . ASP A 1 102 ? -5.859 16.016 3.119 1 98.44 102 ASP A CA 1
ATOM 835 C C . ASP A 1 102 ? -6.129 15.656 4.578 1 98.44 102 ASP A C 1
ATOM 837 O O . ASP A 1 102 ? -5.219 15.242 5.297 1 98.44 102 ASP A O 1
ATOM 841 N N . LEU A 1 103 ? -7.441 15.891 4.953 1 98.44 103 LEU A N 1
ATOM 842 C CA . LEU A 1 103 ? -7.902 15.625 6.309 1 98.44 103 LEU A CA 1
ATOM 843 C C . LEU A 1 103 ? -8.734 14.344 6.363 1 98.44 103 LEU A C 1
ATOM 845 O O . LEU A 1 103 ? -9.383 13.977 5.383 1 98.44 103 LEU A O 1
ATOM 849 N N . TYR A 1 104 ? -8.695 13.648 7.512 1 98.38 104 TYR A N 1
ATOM 850 C CA . TYR A 1 104 ? -9.445 12.414 7.707 1 98.38 104 TYR A CA 1
ATOM 851 C C . TYR A 1 104 ? -10.195 12.43 9.039 1 98.38 104 TYR A C 1
ATOM 853 O O . TYR A 1 104 ? -9.672 12.922 10.039 1 98.38 104 TYR A O 1
ATOM 861 N N . LYS A 1 105 ? -11.344 11.805 9.055 1 97 105 LYS A N 1
ATOM 862 C CA . LYS A 1 105 ? -12.227 11.836 10.219 1 97 105 LYS A CA 1
ATOM 863 C C . LYS A 1 105 ? -11.93 10.68 11.164 1 97 105 LYS A C 1
ATOM 865 O O . LYS A 1 105 ? -12.242 10.742 12.352 1 97 105 LYS A O 1
ATOM 870 N N . THR A 1 106 ? -11.383 9.633 10.633 1 96.75 106 THR A N 1
ATOM 871 C CA . THR A 1 106 ? -11.188 8.438 11.445 1 96.75 106 THR A CA 1
ATOM 872 C C . THR A 1 106 ? -9.711 8.055 11.5 1 96.75 106 THR A C 1
ATOM 874 O O . THR A 1 106 ? -8.969 8.297 10.547 1 96.75 106 THR A O 1
ATOM 877 N N . LYS A 1 107 ? -9.375 7.43 12.633 1 96.38 107 LYS A N 1
ATOM 878 C CA . LYS A 1 107 ? -8.023 6.906 12.797 1 96.38 107 LYS A CA 1
ATOM 879 C C . LYS A 1 107 ? -7.676 5.918 11.68 1 96.38 107 LYS A C 1
ATOM 881 O O . LYS A 1 107 ? -6.621 6.027 11.055 1 96.38 107 LYS A O 1
ATOM 886 N N . GLY A 1 108 ? -8.586 5.031 11.43 1 96.88 108 GLY A N 1
ATOM 887 C CA . GLY A 1 108 ? -8.375 4.027 10.398 1 96.88 108 GLY A CA 1
ATOM 888 C C . GLY A 1 108 ? -8.164 4.625 9.023 1 96.88 108 GLY A C 1
ATOM 889 O O . GLY A 1 108 ? -7.273 4.199 8.281 1 96.88 108 GLY A O 1
ATOM 890 N N . GLY A 1 109 ? -8.984 5.586 8.664 1 97.56 109 GLY A N 1
ATOM 891 C CA . GLY A 1 109 ? -8.836 6.246 7.383 1 97.56 109 GLY A CA 1
ATOM 892 C C . GLY A 1 109 ? -7.504 6.957 7.223 1 97.56 109 GLY A C 1
ATOM 893 O O . GLY A 1 109 ? -6.891 6.906 6.152 1 97.56 109 GLY A O 1
ATOM 894 N N . LEU A 1 110 ? -7.121 7.582 8.312 1 98.19 110 LEU A N 1
ATOM 895 C CA . LEU A 1 110 ? -5.855 8.312 8.32 1 98.19 110 LEU A CA 1
ATOM 896 C C . LEU A 1 110 ? -4.684 7.367 8.086 1 98.19 110 LEU A C 1
ATOM 898 O O . LEU A 1 110 ? -3.832 7.625 7.23 1 98.19 110 LEU A O 1
ATOM 902 N N . TYR A 1 111 ? -4.68 6.32 8.773 1 97.94 111 TYR A N 1
ATOM 903 C CA . TYR A 1 111 ? -3.604 5.34 8.688 1 97.94 111 TYR A CA 1
ATOM 904 C C . TYR A 1 111 ? -3.592 4.664 7.324 1 97.94 111 TYR A C 1
ATOM 906 O O . TYR A 1 111 ? -2.527 4.457 6.734 1 97.94 111 TYR A O 1
ATOM 914 N N . TYR A 1 112 ? -4.727 4.348 6.852 1 98.19 112 TYR A N 1
ATOM 915 C CA . TYR A 1 112 ? -4.844 3.699 5.551 1 98.19 112 TYR A CA 1
ATOM 916 C C . TYR A 1 112 ? -4.355 4.617 4.438 1 98.19 112 TYR A C 1
ATOM 918 O O . TYR A 1 112 ? -3.641 4.176 3.533 1 98.19 112 TYR A O 1
ATOM 926 N N . ALA A 1 113 ? -4.746 5.852 4.512 1 98 113 ALA A N 1
ATOM 927 C CA . ALA A 1 113 ? -4.359 6.832 3.498 1 98 113 ALA A CA 1
ATOM 928 C C . ALA A 1 113 ? -2.844 7.012 3.461 1 98 113 ALA A C 1
ATOM 930 O O . ALA A 1 113 ? -2.258 7.172 2.389 1 98 113 ALA A O 1
ATOM 931 N N . GLU A 1 114 ? -2.207 7.004 4.574 1 98 114 GLU A N 1
ATOM 932 C CA . GLU A 1 114 ? -0.753 7.129 4.621 1 98 114 GLU A CA 1
ATOM 933 C C . GLU A 1 114 ? -0.077 5.957 3.912 1 98 114 GLU A C 1
ATOM 935 O O . GLU A 1 114 ? 0.786 6.16 3.055 1 98 114 GLU A O 1
ATOM 940 N N . ALA A 1 115 ? -0.497 4.816 4.301 1 98.12 115 ALA A N 1
ATOM 941 C CA . ALA A 1 115 ? 0.068 3.615 3.688 1 98.12 115 ALA A CA 1
ATOM 942 C C . ALA A 1 115 ? -0.175 3.604 2.182 1 98.12 115 ALA A C 1
ATOM 944 O O . ALA A 1 115 ? 0.714 3.246 1.405 1 98.12 115 ALA A O 1
ATOM 945 N N . TYR A 1 116 ? -1.337 3.975 1.805 1 98 116 TYR A N 1
ATOM 946 C CA . TYR A 1 116 ? -1.698 4.039 0.393 1 98 116 TYR A CA 1
ATOM 947 C C . TYR A 1 116 ? -0.75 4.953 -0.373 1 98 116 TYR A C 1
ATOM 949 O O . TYR A 1 116 ? -0.186 4.555 -1.396 1 98 116 TYR A O 1
ATOM 957 N N . LEU A 1 117 ? -0.531 6.113 0.155 1 97.69 117 LEU A N 1
ATOM 958 C CA . LEU A 1 117 ? 0.312 7.098 -0.52 1 97.69 117 LEU A CA 1
ATOM 959 C C . LEU A 1 117 ? 1.753 6.605 -0.61 1 97.69 117 LEU A C 1
ATOM 961 O O . LEU A 1 117 ? 2.398 6.75 -1.651 1 97.69 117 LEU A O 1
ATOM 965 N N . GLN A 1 118 ? 2.201 6.078 0.48 1 97.75 118 GLN A N 1
ATOM 966 C CA . GLN A 1 118 ? 3.568 5.57 0.497 1 97.75 118 GLN A CA 1
ATOM 967 C C . GLN A 1 118 ? 3.756 4.457 -0.53 1 97.75 118 GLN A C 1
ATOM 969 O O . GLN A 1 118 ? 4.785 4.395 -1.204 1 97.75 118 GLN A O 1
ATOM 974 N N . MET A 1 119 ? 2.758 3.672 -0.673 1 97 119 MET A N 1
ATOM 975 C CA . MET A 1 119 ? 2.834 2.545 -1.599 1 97 119 MET A CA 1
ATOM 976 C C . MET A 1 119 ? 2.74 3.02 -3.045 1 97 119 MET A C 1
ATOM 978 O O . MET A 1 119 ? 3.604 2.703 -3.863 1 97 119 MET A O 1
ATOM 982 N N . VAL A 1 120 ? 1.782 3.836 -3.379 1 94.62 120 VAL A N 1
ATOM 983 C CA . VAL A 1 120 ? 1.506 4.188 -4.77 1 94.62 120 VAL A CA 1
ATOM 984 C C . VAL A 1 120 ? 2.582 5.141 -5.285 1 94.62 120 VAL A C 1
ATOM 986 O O . VAL A 1 120 ? 2.781 5.262 -6.496 1 94.62 120 VAL A O 1
ATOM 989 N N . SER A 1 121 ? 3.264 5.797 -4.406 1 95.56 121 SER A N 1
ATOM 990 C CA . SER A 1 121 ? 4.352 6.68 -4.82 1 95.56 121 SER A CA 1
ATOM 991 C C . SER A 1 121 ? 5.664 5.914 -4.953 1 95.56 121 SER A C 1
ATOM 993 O O . SER A 1 121 ? 6.684 6.48 -5.352 1 95.56 121 SER A O 1
ATOM 995 N N . ASN A 1 122 ? 5.617 4.656 -4.598 1 94.75 122 ASN A N 1
ATOM 996 C CA . ASN A 1 122 ? 6.84 3.863 -4.59 1 94.75 122 ASN A CA 1
ATOM 997 C C . ASN A 1 122 ? 7.926 4.508 -3.734 1 94.75 122 ASN A C 1
ATOM 999 O O . ASN A 1 122 ? 9.086 4.59 -4.152 1 94.75 122 ASN A O 1
ATOM 1003 N N . SER A 1 123 ? 7.578 4.918 -2.531 1 96.12 123 SER A N 1
ATOM 1004 C CA . SER A 1 123 ? 8.422 5.777 -1.709 1 96.12 123 SER A CA 1
ATOM 1005 C C . SER A 1 123 ? 9.703 5.062 -1.295 1 96.12 123 SER A C 1
ATOM 1007 O O . SER A 1 123 ? 10.75 5.695 -1.147 1 96.12 123 SER A O 1
ATOM 1009 N N . LEU A 1 124 ? 9.734 3.818 -1.191 1 96.62 124 LEU A N 1
ATOM 1010 C CA . LEU A 1 124 ? 10.875 3.117 -0.607 1 96.62 124 LEU A CA 1
ATOM 1011 C C . LEU A 1 124 ? 11.992 2.949 -1.631 1 96.62 124 LEU A C 1
ATOM 1013 O O . LEU A 1 124 ? 13.125 3.375 -1.395 1 96.62 124 LEU A O 1
ATOM 1017 N N . PRO A 1 125 ? 11.695 2.408 -2.764 1 96.31 125 PRO A N 1
ATOM 1018 C CA . PRO A 1 125 ? 12.797 2.18 -3.695 1 96.31 125 PRO A CA 1
ATOM 1019 C C . PRO A 1 125 ? 13.047 3.369 -4.617 1 96.31 125 PRO A C 1
ATOM 1021 O O . PRO A 1 125 ? 14.062 3.406 -5.324 1 96.31 125 PRO A O 1
ATOM 1024 N N . LEU A 1 126 ? 12.25 4.363 -4.672 1 96.56 126 LEU A N 1
ATOM 1025 C CA . LEU A 1 126 ? 12.352 5.465 -5.625 1 96.56 126 LEU A CA 1
ATOM 1026 C C . LEU A 1 126 ? 13.664 6.227 -5.438 1 96.56 126 LEU A C 1
ATOM 1028 O O . LEU A 1 126 ? 14.07 6.496 -4.309 1 96.56 126 LEU A O 1
ATOM 1032 N N . ARG A 1 127 ? 14.289 6.586 -6.531 1 96.31 127 ARG A N 1
ATOM 1033 C CA . ARG A 1 127 ? 15.539 7.328 -6.523 1 96.31 127 ARG A CA 1
ATOM 1034 C C . ARG A 1 127 ? 15.352 8.727 -7.109 1 96.31 127 ARG A C 1
ATOM 1036 O O . ARG A 1 127 ? 14.469 8.938 -7.941 1 96.31 127 ARG A O 1
ATOM 1043 N N . LEU A 1 128 ? 16.25 9.578 -6.672 1 96.69 128 LEU A N 1
ATOM 1044 C CA . LEU A 1 128 ? 16.219 10.93 -7.227 1 96.69 128 LEU A CA 1
ATOM 1045 C C . LEU A 1 128 ? 16.609 10.914 -8.703 1 96.69 128 LEU A C 1
ATOM 1047 O O . LEU A 1 128 ? 17.625 10.328 -9.07 1 96.69 128 LEU A O 1
ATOM 1051 N N . PRO A 1 129 ? 15.805 11.625 -9.516 1 93 129 PRO A N 1
ATOM 1052 C CA . PRO A 1 129 ? 16.203 11.711 -10.93 1 93 129 PRO A CA 1
ATOM 1053 C C . PRO A 1 129 ? 17.562 12.383 -11.125 1 93 129 PRO A C 1
ATOM 1055 O O . PRO A 1 129 ? 18.312 12 -12.016 1 93 129 PRO A O 1
ATOM 1058 N N . SER A 1 130 ? 17.906 13.336 -10.297 1 89.81 130 SER A N 1
ATOM 1059 C CA . SER A 1 130 ? 19.141 14.109 -10.414 1 89.81 130 SER A CA 1
ATOM 1060 C C . SER A 1 130 ? 20.344 13.328 -9.891 1 89.81 130 SER A C 1
ATOM 1062 O O . SER A 1 130 ? 21.484 13.633 -10.234 1 89.81 130 SER A O 1
ATOM 1064 N N . ASP A 1 131 ? 20.125 12.359 -9.031 1 93.88 131 ASP A N 1
ATOM 1065 C CA . ASP A 1 131 ? 21.172 11.555 -8.414 1 93.88 131 ASP A CA 1
ATOM 1066 C C . ASP A 1 131 ? 20.672 10.164 -8.062 1 93.88 131 ASP A C 1
ATOM 1068 O O . ASP A 1 131 ? 20.219 9.922 -6.938 1 93.88 131 ASP A O 1
ATOM 1072 N N . PRO A 1 132 ? 20.828 9.234 -8.945 1 92.44 132 PRO A N 1
ATOM 1073 C CA . PRO A 1 132 ? 20.234 7.902 -8.766 1 92.44 132 PRO A CA 1
ATOM 1074 C C . PRO A 1 132 ? 20.844 7.152 -7.578 1 92.44 132 PRO A C 1
ATOM 1076 O O . PRO A 1 132 ? 20.328 6.098 -7.191 1 92.44 132 PRO A O 1
ATOM 1079 N N . GLU A 1 133 ? 21.797 7.637 -6.926 1 95.38 133 GLU A N 1
ATOM 1080 C CA . GLU A 1 133 ? 22.391 7.004 -5.75 1 95.38 133 GLU A CA 1
ATOM 1081 C C . GLU A 1 133 ? 21.625 7.383 -4.48 1 95.38 133 GLU A C 1
ATOM 1083 O O . GLU A 1 133 ? 21.844 6.781 -3.426 1 95.38 133 GLU A O 1
ATOM 1088 N N . LYS A 1 134 ?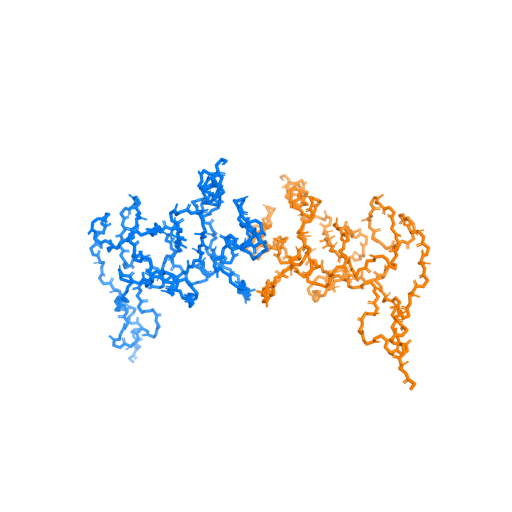 20.797 8.312 -4.637 1 96.12 134 LYS A N 1
ATOM 1089 C CA . LYS A 1 134 ? 20.062 8.797 -3.469 1 96.12 134 LYS A CA 1
ATOM 1090 C C . LYS A 1 134 ? 18.578 8.461 -3.576 1 96.12 134 LYS A C 1
ATOM 1092 O O . LYS A 1 134 ? 18 8.531 -4.66 1 96.12 134 LYS A O 1
ATOM 1097 N N . PHE A 1 135 ? 18 8.211 -2.447 1 97.31 135 PHE A N 1
ATOM 1098 C CA . PHE A 1 135 ? 16.562 7.953 -2.406 1 97.31 135 PHE A CA 1
ATOM 1099 C C . PHE A 1 135 ? 15.781 9.25 -2.572 1 97.31 135 PHE A C 1
ATOM 1101 O O . PHE A 1 135 ? 16.188 10.297 -2.074 1 97.31 135 PHE A O 1
ATOM 1108 N N . ALA A 1 136 ? 14.625 9.086 -3.178 1 97.88 136 ALA A N 1
ATOM 1109 C CA . ALA A 1 136 ? 13.773 10.25 -3.445 1 97.88 136 ALA A CA 1
ATOM 1110 C C . ALA A 1 136 ? 12.812 10.5 -2.291 1 97.88 136 ALA A C 1
ATOM 1112 O O . ALA A 1 136 ? 12.094 11.508 -2.281 1 97.88 136 ALA A O 1
ATOM 1113 N N . SER A 1 137 ? 12.781 9.586 -1.354 1 98.19 137 SER A N 1
ATOM 1114 C CA . SER A 1 137 ? 11.883 9.711 -0.21 1 98.19 137 SER A CA 1
ATOM 1115 C C . SER A 1 137 ? 12.625 9.477 1.103 1 98.19 137 SER A C 1
ATOM 1117 O O . SER A 1 137 ? 13.594 8.727 1.146 1 98.19 137 SER A O 1
ATOM 1119 N N . TYR A 1 138 ? 12.109 10.18 2.15 1 98.25 138 TYR A N 1
ATOM 1120 C CA . TYR A 1 138 ? 12.625 9.977 3.496 1 98.25 138 TYR A CA 1
ATOM 1121 C C . TYR A 1 138 ? 11.953 8.781 4.164 1 98.25 138 TYR A C 1
ATOM 1123 O O . TYR A 1 138 ? 12.367 8.344 5.238 1 98.25 138 TYR A O 1
ATOM 1131 N N . ASN A 1 139 ? 10.867 8.273 3.574 1 98 139 ASN A N 1
ATOM 1132 C CA . ASN A 1 139 ? 10.172 7.125 4.16 1 98 139 ASN A CA 1
ATOM 1133 C C . ASN A 1 139 ? 11.047 5.875 4.133 1 98 139 ASN A C 1
ATOM 1135 O O . ASN A 1 139 ? 11.695 5.586 3.123 1 98 139 ASN A O 1
ATOM 1139 N N . ALA A 1 140 ? 10.977 5.133 5.285 1 95.94 140 ALA A N 1
ATOM 1140 C CA . ALA A 1 140 ? 11.852 3.965 5.398 1 95.94 140 ALA A CA 1
ATOM 1141 C C . ALA A 1 140 ? 11.039 2.684 5.559 1 95.94 140 ALA A C 1
ATOM 1143 O O . ALA A 1 140 ? 11.578 1.581 5.43 1 95.94 140 ALA A O 1
ATOM 1144 N N . THR A 1 141 ? 9.844 2.785 5.859 1 96.75 141 THR A N 1
ATOM 1145 C CA . THR A 1 141 ? 8.938 1.649 6.027 1 96.75 141 THR A CA 1
ATOM 1146 C C . THR A 1 141 ? 7.52 2.02 5.613 1 96.75 141 THR A C 1
ATOM 1148 O O . THR A 1 141 ? 7.191 3.201 5.488 1 96.75 141 THR A O 1
ATOM 1151 N N . ILE A 1 142 ? 6.77 1.068 5.332 1 97.56 142 ILE A N 1
ATOM 1152 C CA . ILE A 1 142 ? 5.332 1.197 5.129 1 97.56 142 ILE A CA 1
ATOM 1153 C C . ILE A 1 142 ? 4.586 0.319 6.133 1 97.56 142 ILE A C 1
ATOM 1155 O O . ILE A 1 142 ? 4.852 -0.882 6.23 1 97.56 142 ILE A O 1
ATOM 1159 N N . ALA A 1 143 ? 3.711 0.942 6.867 1 96.88 143 ALA A N 1
ATOM 1160 C CA . ALA A 1 143 ? 3.02 0.256 7.953 1 96.88 143 ALA A CA 1
ATOM 1161 C C . ALA A 1 143 ? 2.062 -0.804 7.414 1 96.88 143 ALA A C 1
ATOM 1163 O O . ALA A 1 143 ? 1.53 -0.664 6.309 1 96.88 143 ALA A O 1
ATOM 1164 N N . ALA A 1 144 ? 1.847 -1.804 8.219 1 97.44 144 ALA A N 1
ATOM 1165 C CA . ALA A 1 144 ? 0.823 -2.799 7.906 1 97.44 144 ALA A CA 1
ATOM 1166 C C . ALA A 1 144 ? -0.577 -2.225 8.102 1 97.44 144 ALA A C 1
ATOM 1168 O O . ALA A 1 144 ? -0.757 -1.24 8.82 1 97.44 144 ALA A O 1
ATOM 1169 N N . VAL A 1 145 ? -1.529 -2.781 7.398 1 97.31 145 VAL A N 1
ATOM 1170 C CA . VAL A 1 145 ? -2.941 -2.492 7.625 1 97.31 145 VAL A CA 1
ATOM 1171 C C . VAL A 1 145 ? -3.662 -3.76 8.078 1 97.31 145 VAL A C 1
ATOM 1173 O O . VAL A 1 145 ? -3.738 -4.738 7.332 1 97.31 145 VAL A O 1
ATOM 1176 N N . ARG A 1 146 ? -4.223 -3.723 9.289 1 97.19 146 ARG A N 1
ATOM 1177 C CA . ARG A 1 146 ? -4.824 -4.918 9.867 1 97.19 146 ARG A CA 1
ATOM 1178 C C . ARG A 1 146 ? -6.27 -4.66 10.281 1 97.19 146 ARG A C 1
ATOM 1180 O O . ARG A 1 146 ? -6.754 -5.23 11.258 1 97.19 146 ARG A O 1
ATOM 1187 N N . PHE A 1 147 ? -6.898 -3.732 9.625 1 95.88 147 PHE A N 1
ATOM 1188 C CA . PHE A 1 147 ? -8.289 -3.352 9.852 1 95.88 147 PHE A CA 1
ATOM 1189 C C . PHE A 1 147 ? -8.969 -2.979 8.539 1 95.88 147 PHE A C 1
ATOM 1191 O O . PHE A 1 147 ? -8.297 -2.73 7.535 1 95.88 147 PHE A O 1
ATOM 1198 N N . ILE A 1 148 ? -10.266 -2.957 8.562 1 95.69 148 ILE A N 1
ATOM 1199 C CA . ILE A 1 148 ? -11.016 -2.434 7.422 1 95.69 148 ILE A CA 1
ATOM 1200 C C . ILE A 1 148 ? -11.266 -0.939 7.609 1 95.69 148 ILE A C 1
ATOM 1202 O O . ILE A 1 148 ? -12.031 -0.538 8.492 1 95.69 148 ILE A O 1
ATOM 1206 N N . PRO A 1 149 ? -10.609 -0.177 6.801 1 95.94 149 PRO A N 1
ATOM 1207 C CA . PRO A 1 149 ? -10.852 1.257 6.977 1 95.94 149 PRO A CA 1
ATOM 1208 C C . PRO A 1 149 ? -12.281 1.661 6.621 1 95.94 149 PRO A C 1
ATOM 1210 O O . PRO A 1 149 ? -12.844 1.165 5.641 1 95.94 149 PRO A O 1
ATOM 1213 N N . LYS A 1 150 ? -12.844 2.516 7.387 1 94.62 150 LYS A N 1
ATOM 1214 C CA . LYS A 1 150 ? -14.188 3.033 7.137 1 94.62 150 LYS A CA 1
ATOM 1215 C C . LYS A 1 150 ? -14.141 4.301 6.289 1 94.62 150 LYS A C 1
ATOM 1217 O O . LYS A 1 150 ? -15.18 4.805 5.859 1 94.62 150 LYS A O 1
ATOM 1222 N N . GLU A 1 151 ? -13 4.785 6.176 1 95.69 151 GLU A N 1
ATOM 1223 C CA . GLU A 1 151 ? -12.711 5.969 5.371 1 95.69 151 GLU A CA 1
ATOM 1224 C C . GLU A 1 151 ? -11.594 5.695 4.375 1 95.69 151 GLU A C 1
ATOM 1226 O O . GLU A 1 151 ? -10.484 5.312 4.766 1 95.69 151 GLU A O 1
ATOM 1231 N N . GLU A 1 152 ? -11.922 5.871 3.055 1 95.19 152 GLU A N 1
ATOM 1232 C CA . GLU A 1 152 ? -10.961 5.57 2.002 1 95.19 152 GLU A CA 1
ATOM 1233 C C . GLU A 1 152 ? -10.172 6.816 1.604 1 95.19 152 GLU A C 1
ATOM 1235 O O . GLU A 1 152 ? -10.562 7.938 1.934 1 95.19 152 GLU A O 1
ATOM 1240 N N . PRO A 1 153 ? -9.07 6.582 0.939 1 96.06 153 PRO A N 1
ATOM 1241 C CA . PRO A 1 153 ? -8.312 7.75 0.481 1 96.06 153 PRO A CA 1
ATOM 1242 C C . PRO A 1 153 ? -9.148 8.68 -0.405 1 96.06 153 PRO A C 1
ATOM 1244 O O . PRO A 1 153 ? -9.875 8.211 -1.285 1 96.06 153 PRO A O 1
ATOM 1247 N N . THR A 1 154 ? -9.008 9.914 -0.111 1 96.38 154 THR A N 1
ATOM 1248 C CA . THR A 1 154 ? -9.742 10.922 -0.876 1 96.38 154 THR A CA 1
ATOM 1249 C C . THR A 1 154 ? -9.148 11.078 -2.271 1 96.38 154 THR A C 1
ATOM 1251 O O . THR A 1 154 ? -8.055 10.57 -2.549 1 96.38 154 THR A O 1
ATOM 1254 N N . TYR A 1 155 ? -9.938 11.773 -3.109 1 95.44 155 TYR A N 1
ATOM 1255 C CA . TYR A 1 155 ? -9.438 12.086 -4.441 1 95.44 155 TYR A CA 1
ATOM 1256 C C . TYR A 1 155 ? -8.125 12.852 -4.367 1 95.44 155 TYR A C 1
ATOM 1258 O O . TYR A 1 155 ? -7.184 12.555 -5.109 1 95.44 155 TYR A O 1
ATOM 1266 N N . ARG A 1 156 ? -8.023 13.789 -3.479 1 95.69 156 ARG A N 1
ATOM 1267 C CA . ARG A 1 156 ? -6.809 14.578 -3.309 1 95.69 156 ARG A CA 1
ATOM 1268 C C . ARG A 1 156 ? -5.629 13.688 -2.922 1 95.69 156 ARG A C 1
ATOM 1270 O O . ARG A 1 156 ? -4.527 13.852 -3.443 1 95.69 156 ARG A O 1
ATOM 1277 N N . THR A 1 157 ? -5.906 12.805 -2.045 1 96.88 157 THR A N 1
ATOM 1278 C CA . THR A 1 157 ? -4.867 11.867 -1.624 1 96.88 157 THR A CA 1
ATOM 1279 C C . THR A 1 157 ? -4.398 11.016 -2.801 1 96.88 157 THR A C 1
ATOM 1281 O O . THR A 1 157 ? -3.195 10.891 -3.035 1 96.88 157 THR A O 1
ATOM 1284 N N . LYS A 1 158 ? -5.332 10.555 -3.576 1 94.38 158 LYS A N 1
ATOM 1285 C CA . LYS A 1 158 ? -5.027 9.664 -4.688 1 94.38 158 LYS A CA 1
ATOM 1286 C C . LYS A 1 158 ? -4.25 10.383 -5.781 1 94.38 158 LYS A C 1
ATOM 1288 O O . LYS A 1 158 ? -3.414 9.781 -6.457 1 94.38 158 LYS A O 1
ATOM 1293 N N . THR A 1 159 ? -4.469 11.617 -5.906 1 95.56 159 THR A N 1
ATOM 1294 C CA . THR A 1 159 ? -3.869 12.336 -7.023 1 95.56 159 THR A CA 1
ATOM 1295 C C . THR A 1 159 ? -2.611 13.078 -6.574 1 95.56 159 THR A C 1
ATOM 1297 O O . THR A 1 159 ? -1.888 13.633 -7.402 1 95.56 159 THR A O 1
ATOM 1300 N N . PHE A 1 160 ? -2.352 13.086 -5.344 1 97.19 160 PHE A N 1
ATOM 1301 C CA . PHE A 1 160 ? -1.229 13.859 -4.824 1 97.19 160 PHE A CA 1
ATOM 1302 C C . PHE A 1 160 ? 0.093 13.32 -5.363 1 97.19 160 PHE A C 1
ATOM 1304 O O . PHE A 1 160 ? 1.061 14.07 -5.504 1 97.19 160 PHE A O 1
ATOM 1311 N N . VAL A 1 161 ? 0.158 12.07 -5.637 1 94.62 161 VAL A N 1
ATOM 1312 C CA . VAL A 1 161 ? 1.383 11.438 -6.117 1 94.62 161 VAL A CA 1
ATOM 1313 C C . VAL A 1 161 ? 1.84 12.102 -7.41 1 94.62 161 VAL A C 1
ATOM 1315 O O . VAL A 1 161 ? 3.041 12.242 -7.652 1 94.62 161 VAL A O 1
ATOM 1318 N N . SER A 1 162 ? 0.914 12.477 -8.203 1 95.31 162 SER A N 1
ATOM 1319 C CA . SER A 1 162 ? 1.257 13.18 -9.438 1 95.31 162 SER A CA 1
ATOM 1320 C C . SER A 1 162 ? 2.031 14.461 -9.148 1 95.31 162 SER A C 1
ATOM 1322 O O . SER A 1 162 ? 2.963 14.805 -9.875 1 95.31 162 SER A O 1
ATOM 1324 N N . LYS A 1 163 ? 1.644 15.133 -8.156 1 93.88 163 LYS A N 1
ATOM 1325 C CA . LYS A 1 163 ? 2.322 16.359 -7.746 1 93.88 163 LYS A CA 1
ATOM 1326 C C . LYS A 1 163 ? 3.758 16.078 -7.312 1 93.88 163 LYS A C 1
ATOM 1328 O O . LYS A 1 163 ? 4.68 16.797 -7.691 1 93.88 163 LYS A O 1
ATOM 1333 N N . VAL A 1 164 ? 3.904 15.055 -6.539 1 94.69 164 VAL A N 1
ATOM 1334 C CA . VAL A 1 164 ? 5.23 14.672 -6.07 1 94.69 164 VAL A CA 1
ATOM 1335 C C . VAL A 1 164 ? 6.121 14.32 -7.262 1 94.69 164 VAL A C 1
ATOM 1337 O O . VAL A 1 164 ? 7.27 14.766 -7.34 1 94.69 164 VAL A O 1
ATOM 1340 N N . ASN A 1 165 ? 5.59 13.594 -8.203 1 93.25 165 ASN A N 1
ATOM 1341 C CA . ASN A 1 165 ? 6.34 13.211 -9.398 1 93.25 165 ASN A CA 1
ATOM 1342 C C . ASN A 1 165 ? 6.746 14.43 -10.219 1 93.25 165 ASN A C 1
ATOM 1344 O O . ASN A 1 165 ? 7.863 14.484 -10.742 1 93.25 165 ASN A O 1
ATOM 1348 N N . LYS A 1 166 ? 5.852 15.312 -10.336 1 94 166 LYS A N 1
ATOM 1349 C CA . LYS A 1 166 ? 6.133 16.547 -11.062 1 94 166 LYS A CA 1
ATOM 1350 C C . LYS A 1 166 ? 7.27 17.328 -10.406 1 94 166 LYS A C 1
ATOM 1352 O O . LYS A 1 166 ? 8.172 17.812 -11.094 1 94 166 LYS A O 1
ATOM 1357 N N . ARG A 1 167 ? 7.273 17.422 -9.148 1 93.69 167 ARG A N 1
ATOM 1358 C CA . ARG A 1 167 ? 8.305 18.141 -8.406 1 93.69 167 ARG A CA 1
ATOM 1359 C C . ARG A 1 167 ? 9.664 17.484 -8.57 1 93.69 167 ARG A C 1
ATOM 1361 O O . ARG A 1 167 ? 10.68 18.156 -8.719 1 93.69 167 ARG A O 1
ATOM 1368 N N . LEU A 1 168 ? 9.648 16.203 -8.484 1 94.38 168 LEU A N 1
ATOM 1369 C CA . LEU A 1 168 ? 10.883 15.461 -8.68 1 94.38 168 LEU A CA 1
ATOM 1370 C C . LEU A 1 168 ? 11.477 15.742 -10.055 1 94.38 168 LEU A C 1
ATOM 1372 O O . LEU A 1 168 ? 12.695 15.898 -10.188 1 94.38 168 LEU A O 1
ATOM 1376 N N . LYS A 1 169 ? 10.641 15.781 -11.07 1 91.12 169 LYS A N 1
ATOM 1377 C CA . LYS A 1 169 ? 11.086 16.031 -12.438 1 91.12 169 LYS A CA 1
ATOM 1378 C C . LYS A 1 169 ? 11.57 17.469 -12.609 1 91.12 169 LYS A C 1
ATOM 1380 O O . LYS A 1 169 ? 12.594 17.719 -13.25 1 91.12 169 LYS A O 1
ATOM 1385 N N . GLU A 1 170 ? 10.852 18.375 -11.977 1 91.5 170 GLU A N 1
ATOM 1386 C CA . GLU A 1 170 ? 11.125 19.797 -12.133 1 91.5 170 GLU A CA 1
ATOM 1387 C C . GLU A 1 170 ? 12.359 20.219 -11.336 1 91.5 170 GLU A C 1
ATOM 1389 O O . GLU A 1 170 ? 13.07 21.141 -11.719 1 91.5 170 GLU A O 1
ATOM 1394 N N . ARG A 1 171 ? 12.57 19.578 -10.32 1 85.06 171 ARG A N 1
ATOM 1395 C CA . ARG A 1 171 ? 13.641 20 -9.422 1 85.06 171 ARG A CA 1
ATOM 1396 C C . ARG A 1 171 ? 14.898 19.172 -9.648 1 85.06 171 ARG A C 1
ATOM 1398 O O . ARG A 1 171 ? 15.82 19.203 -8.836 1 85.06 171 ARG A O 1
ATOM 1405 N N . SER A 1 172 ? 14.859 18.359 -10.672 1 75 172 SER A N 1
ATOM 1406 C CA . SER A 1 172 ? 16.047 17.641 -11.109 1 75 172 SER A CA 1
ATOM 1407 C C . SER A 1 172 ? 16.938 18.516 -12 1 75 172 SER A C 1
ATOM 1409 O O . SER A 1 172 ? 16.438 19.234 -12.859 1 75 172 SER A O 1
ATOM 1411 N N . PRO A 1 173 ? 18.141 18.812 -11.445 1 65.38 173 PRO A N 1
ATOM 1412 C CA . PRO A 1 173 ? 18.969 19.609 -12.344 1 65.38 173 PRO A CA 1
ATOM 1413 C C . PRO A 1 173 ? 18.938 19.094 -13.781 1 65.38 173 PRO A C 1
ATOM 1415 O O . PRO A 1 173 ? 18.891 17.891 -14.008 1 65.38 173 PRO A O 1
ATOM 1418 N N . LYS A 1 174 ? 18.547 19.984 -14.859 1 49.03 174 LYS A N 1
ATOM 1419 C CA . LYS A 1 174 ? 18.781 19.641 -16.266 1 49.03 174 LYS A CA 1
ATOM 1420 C C . LYS A 1 174 ? 20.203 19.156 -16.484 1 49.03 174 LYS A C 1
ATOM 1422 O O . LYS A 1 174 ? 21.125 19.594 -15.797 1 49.03 174 LYS A O 1
ATOM 1427 N N . MET B 1 1 ? 43.625 -23.734 3.678 1 33.88 1 MET B N 1
ATOM 1428 C CA . MET B 1 1 ? 42.625 -24.344 2.811 1 33.88 1 MET B CA 1
ATOM 1429 C C . MET B 1 1 ? 41.344 -23.5 2.76 1 33.88 1 MET B C 1
ATOM 1431 O O . MET B 1 1 ? 40.688 -23.281 3.783 1 33.88 1 MET B O 1
ATOM 1435 N N . THR B 1 2 ? 41.344 -22.438 1.92 1 35.12 2 THR B N 1
ATOM 1436 C CA . THR B 1 2 ? 40.281 -21.469 1.735 1 35.12 2 THR B CA 1
ATOM 1437 C C . THR B 1 2 ? 39 -22.172 1.315 1 35.12 2 THR B C 1
ATOM 1439 O O . THR B 1 2 ? 38.969 -22.875 0.31 1 35.12 2 THR B O 1
ATOM 1442 N N . ARG B 1 3 ? 38.188 -22.578 2.238 1 32.03 3 ARG B N 1
ATOM 1443 C CA . ARG B 1 3 ? 36.875 -23.141 1.89 1 32.03 3 ARG B CA 1
ATOM 1444 C C . ARG B 1 3 ? 36.188 -22.297 0.822 1 32.03 3 ARG B C 1
ATOM 1446 O O . ARG B 1 3 ? 35.938 -21.109 1.021 1 32.03 3 ARG B O 1
ATOM 1453 N N . LYS B 1 4 ? 36.562 -22.531 -0.386 1 38.34 4 LYS B N 1
ATOM 1454 C CA . LYS B 1 4 ? 35.812 -21.938 -1.494 1 38.34 4 LYS B CA 1
ATOM 1455 C C . LYS B 1 4 ? 34.312 -22.047 -1.269 1 38.34 4 LYS B C 1
ATOM 1457 O O . LYS B 1 4 ? 33.812 -23.125 -0.926 1 38.34 4 LYS B O 1
ATOM 1462 N N . ASN B 1 5 ? 33.625 -21.047 -0.795 1 39.12 5 ASN B N 1
ATOM 1463 C CA . ASN B 1 5 ? 32.188 -20.922 -0.787 1 39.12 5 ASN B CA 1
ATOM 1464 C C . ASN B 1 5 ? 31.562 -21.484 -2.062 1 39.12 5 ASN B C 1
ATOM 1466 O O . ASN B 1 5 ? 31.703 -20.891 -3.137 1 39.12 5 ASN B O 1
ATOM 1470 N N . THR B 1 6 ? 31.703 -22.719 -2.412 1 37.22 6 THR B N 1
ATOM 1471 C CA . THR B 1 6 ? 31.078 -23.297 -3.6 1 37.22 6 THR B CA 1
ATOM 1472 C C . THR B 1 6 ? 29.625 -22.859 -3.709 1 37.22 6 THR B C 1
ATOM 1474 O O . THR B 1 6 ? 28.797 -23.25 -2.885 1 37.22 6 THR B O 1
ATOM 1477 N N . LYS B 1 7 ? 29.391 -21.719 -4.082 1 48.06 7 LYS B N 1
ATOM 1478 C CA . LYS B 1 7 ? 28.016 -21.359 -4.441 1 48.06 7 LYS B CA 1
ATOM 1479 C C . LYS B 1 7 ? 27.359 -22.453 -5.27 1 48.06 7 LYS B C 1
ATOM 1481 O O . LYS B 1 7 ? 27.844 -22.797 -6.355 1 48.06 7 LYS B O 1
ATOM 1486 N N . LYS B 1 8 ? 26.781 -23.469 -4.719 1 52.5 8 LYS B N 1
ATOM 1487 C CA . LYS B 1 8 ? 26.031 -24.516 -5.414 1 52.5 8 LYS B CA 1
ATOM 1488 C C . LYS B 1 8 ? 25.062 -23.922 -6.426 1 52.5 8 LYS B C 1
ATOM 1490 O O . LYS B 1 8 ? 24.156 -23.172 -6.059 1 52.5 8 LYS B O 1
ATOM 1495 N N . SER B 1 9 ? 25.578 -23.75 -7.668 1 59.25 9 SER B N 1
ATOM 1496 C CA . SER B 1 9 ? 24.75 -23.297 -8.773 1 59.25 9 SER B CA 1
ATOM 1497 C C . SER B 1 9 ? 23.656 -24.328 -9.094 1 59.25 9 SER B C 1
ATOM 1499 O O . SER B 1 9 ? 23.953 -25.516 -9.258 1 59.25 9 SER B O 1
ATOM 1501 N N . LEU B 1 10 ? 22.438 -24.078 -8.75 1 68.19 10 LEU B N 1
ATOM 1502 C CA . LEU B 1 10 ? 21.328 -24.984 -9.047 1 68.19 10 LEU B CA 1
ATOM 1503 C C . LEU B 1 10 ? 21.156 -25.156 -10.555 1 68.19 10 LEU B C 1
ATOM 1505 O O . LEU B 1 10 ? 21.312 -24.188 -11.312 1 68.19 10 LEU B O 1
ATOM 1509 N N . GLU B 1 11 ? 21.203 -26.453 -11.008 1 77.69 11 GLU B N 1
ATOM 1510 C CA . GLU B 1 11 ? 20.922 -26.75 -12.406 1 77.69 11 GLU B CA 1
ATOM 1511 C C . GLU B 1 11 ? 19.625 -26.078 -12.859 1 77.69 11 GLU B C 1
ATOM 1513 O O . GLU B 1 11 ? 18.672 -25.969 -12.078 1 77.69 11 GLU B O 1
ATOM 1518 N N . PRO B 1 12 ? 19.672 -25.609 -14.102 1 86.62 12 PRO B N 1
ATOM 1519 C CA . PRO B 1 12 ? 18.453 -24.984 -14.625 1 86.62 12 PRO B CA 1
ATOM 1520 C C . PRO B 1 12 ? 17.297 -25.969 -14.719 1 86.62 12 PRO B C 1
ATOM 1522 O O . PRO B 1 12 ? 17.469 -27.109 -15.148 1 86.62 12 PRO B O 1
ATOM 1525 N N . SER B 1 13 ? 16.188 -25.562 -14.188 1 90.5 13 SER B N 1
ATOM 1526 C CA . SER B 1 13 ? 14.961 -26.344 -14.297 1 90.5 13 SER B CA 1
ATOM 1527 C C . SER B 1 13 ? 14.406 -26.297 -15.719 1 90.5 13 SER B C 1
ATOM 1529 O O . SER B 1 13 ? 14.812 -25.469 -16.531 1 90.5 13 SER B O 1
ATOM 1531 N N . PRO B 1 14 ? 13.562 -27.266 -16.016 1 92.56 14 PRO B N 1
ATOM 1532 C CA . PRO B 1 14 ? 12.938 -27.234 -17.344 1 92.56 14 PRO B CA 1
ATOM 1533 C C . PRO B 1 14 ? 12.055 -26.016 -17.547 1 92.56 14 PRO B C 1
ATOM 1535 O O . PRO B 1 14 ? 11.539 -25.438 -16.578 1 92.56 14 PRO B O 1
ATOM 1538 N N . LEU B 1 15 ? 11.938 -25.594 -18.797 1 95.75 15 LEU B N 1
ATOM 1539 C CA . LEU B 1 15 ? 11.016 -24.531 -19.172 1 95.75 15 LEU B CA 1
ATOM 1540 C C . LEU B 1 15 ? 9.57 -25 -19.078 1 95.75 15 LEU B C 1
ATOM 1542 O O . LEU B 1 15 ? 9.195 -25.984 -19.703 1 95.75 15 LEU B O 1
ATOM 1546 N N . LEU B 1 16 ? 8.82 -24.359 -18.281 1 95.81 16 LEU B N 1
ATOM 1547 C CA . LEU B 1 16 ? 7.43 -24.75 -18.062 1 95.81 16 LEU B CA 1
ATOM 1548 C C . LEU B 1 16 ? 6.484 -23.891 -18.906 1 95.81 16 LEU B C 1
ATOM 1550 O O . LEU B 1 16 ? 6.645 -22.672 -18.984 1 95.81 16 LEU B O 1
ATOM 1554 N N . GLY B 1 17 ? 5.527 -24.562 -19.516 1 92.62 17 GLY B N 1
ATOM 1555 C CA . GLY B 1 17 ? 4.438 -23.875 -20.203 1 92.62 17 GLY B CA 1
ATOM 1556 C C . GLY B 1 17 ? 3.104 -24.031 -19.5 1 92.62 17 GLY B C 1
ATOM 1557 O O . GLY B 1 17 ? 3.043 -24.469 -18.359 1 92.62 17 GLY B O 1
ATOM 1558 N N . ALA B 1 18 ? 2.018 -23.625 -20.141 1 90.5 18 ALA B N 1
ATOM 1559 C CA . ALA B 1 18 ? 0.678 -23.516 -19.578 1 90.5 18 ALA B CA 1
ATOM 1560 C C . ALA B 1 18 ? 0.193 -24.859 -19.047 1 90.5 18 ALA B C 1
ATOM 1562 O O . ALA B 1 18 ? -0.497 -24.922 -18.031 1 90.5 18 ALA B O 1
ATOM 1563 N N . ASN B 1 19 ? 0.611 -25.922 -19.625 1 89.38 19 ASN B N 1
ATOM 1564 C CA . ASN B 1 19 ? 0.101 -27.234 -19.25 1 89.38 19 ASN B CA 1
ATOM 1565 C C . ASN B 1 19 ? 0.92 -27.859 -18.125 1 89.38 19 ASN B C 1
ATOM 1567 O O . ASN B 1 19 ? 0.586 -28.938 -17.641 1 89.38 19 ASN B O 1
ATOM 1571 N N . GLU B 1 20 ? 1.902 -27.141 -17.672 1 94.19 20 GLU B N 1
ATOM 1572 C CA . GLU B 1 20 ? 2.83 -27.75 -16.719 1 94.19 20 GLU B CA 1
ATOM 1573 C C . GLU B 1 20 ? 2.822 -27.016 -15.391 1 94.19 20 GLU B C 1
ATOM 1575 O O . GLU B 1 20 ? 3.678 -27.266 -14.539 1 94.19 20 GLU B O 1
ATOM 1580 N N . ILE B 1 21 ? 1.827 -26.203 -15.227 1 96.88 21 ILE B N 1
ATOM 1581 C CA . ILE B 1 21 ? 1.895 -25.359 -14.031 1 96.88 21 ILE B CA 1
ATOM 1582 C C . ILE B 1 21 ? 0.654 -25.578 -13.172 1 96.88 21 ILE B C 1
ATOM 1584 O O . ILE B 1 21 ? 0.253 -24.703 -12.414 1 96.88 21 ILE B O 1
ATOM 1588 N N . GLY B 1 22 ? 0.095 -26.781 -13.242 1 96.44 22 GLY B N 1
ATOM 1589 C CA . GLY B 1 22 ? -1.064 -27.109 -12.43 1 96.44 22 GLY B CA 1
ATOM 1590 C C . GLY B 1 22 ? -2.314 -26.359 -12.836 1 96.44 22 GLY B C 1
ATOM 1591 O O . GLY B 1 22 ? -2.656 -26.312 -14.023 1 96.44 22 GLY B O 1
ATOM 1592 N N . HIS B 1 23 ? -3.064 -25.875 -11.891 1 97.19 23 HIS B N 1
ATOM 1593 C CA . HIS B 1 23 ? -4.316 -25.188 -12.188 1 97.19 23 HIS B CA 1
ATOM 1594 C C . HIS B 1 23 ? -4.082 -23.719 -12.5 1 97.19 23 HIS B C 1
ATOM 1596 O O . HIS B 1 23 ? -5.023 -22.984 -12.805 1 97.19 23 HIS B O 1
ATOM 1602 N N . TRP B 1 24 ? -2.875 -23.266 -12.438 1 98.12 24 TRP B N 1
ATOM 1603 C CA . TRP B 1 24 ? -2.557 -21.859 -12.664 1 98.12 24 TRP B CA 1
ATOM 1604 C C . TRP B 1 24 ? -2.617 -21.516 -14.148 1 98.12 24 TRP B C 1
ATOM 1606 O O . TRP B 1 24 ? -2.293 -22.344 -15 1 98.12 24 TRP B O 1
ATOM 1616 N N . GLU B 1 25 ? -3.061 -20.312 -14.414 1 97.62 25 GLU B N 1
ATOM 1617 C CA . GLU B 1 25 ? -3 -19.734 -15.758 1 97.62 25 GLU B CA 1
ATOM 1618 C C . GLU B 1 25 ? -1.899 -18.688 -15.859 1 97.62 25 GLU B C 1
ATOM 1620 O O . GLU B 1 25 ? -1.856 -17.75 -15.062 1 97.62 25 GLU B O 1
ATOM 1625 N N . PHE B 1 26 ? -1.035 -18.859 -16.844 1 97.31 26 PHE B N 1
ATOM 1626 C CA . PHE B 1 26 ? 0.039 -17.922 -17.125 1 97.31 26 PHE B CA 1
ATOM 1627 C C . PHE B 1 26 ? 0.474 -18 -18.578 1 97.31 26 PHE B C 1
ATOM 1629 O O . PHE B 1 26 ? 0.656 -19.09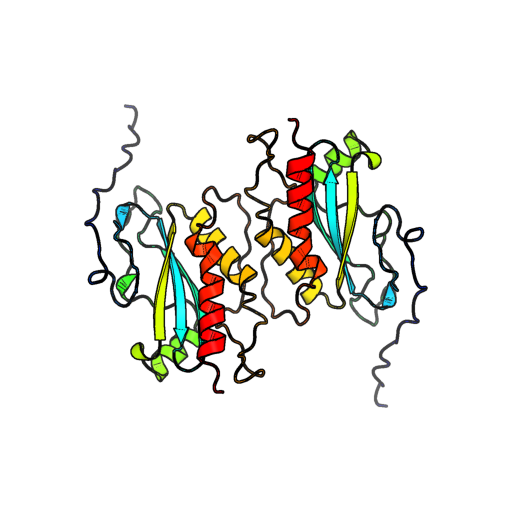4 -19.125 1 97.31 26 PHE B O 1
ATOM 1636 N N . THR B 1 27 ? 0.667 -16.844 -19.203 1 93.56 27 THR B N 1
ATOM 1637 C CA . THR B 1 27 ? 0.891 -16.844 -20.641 1 93.56 27 THR B CA 1
ATOM 1638 C C . THR B 1 27 ? 2.371 -17.031 -20.969 1 93.56 27 THR B C 1
ATOM 1640 O O . THR B 1 27 ? 2.723 -17.484 -22.047 1 93.56 27 THR B O 1
ATOM 1643 N N . LYS B 1 28 ? 3.26 -16.75 -20.062 1 95.19 28 LYS B N 1
ATOM 1644 C CA . LYS B 1 28 ? 4.691 -16.844 -20.328 1 95.19 28 LYS B CA 1
ATOM 1645 C C . LYS B 1 28 ? 5.254 -18.172 -19.844 1 95.19 28 LYS B C 1
ATOM 1647 O O . LYS B 1 28 ? 4.801 -18.719 -18.828 1 95.19 28 LYS B O 1
ATOM 1652 N N . LYS B 1 29 ? 6.211 -18.594 -20.625 1 97.44 29 LYS B N 1
ATOM 1653 C CA . LYS B 1 29 ? 6.973 -19.734 -20.156 1 97.44 29 LYS B CA 1
ATOM 1654 C C . LYS B 1 29 ? 8.062 -19.312 -19.188 1 97.44 29 LYS B C 1
ATOM 1656 O O . LYS B 1 29 ? 8.594 -18.203 -19.281 1 97.44 29 LYS B O 1
ATOM 1661 N N . PHE B 1 30 ? 8.352 -20.188 -18.234 1 97.25 30 PHE B N 1
ATOM 1662 C CA . PHE B 1 30 ? 9.406 -19.844 -17.297 1 97.25 30 PHE B CA 1
ATOM 1663 C C . PHE B 1 30 ? 10.039 -21.094 -16.703 1 97.25 30 PHE B C 1
ATOM 1665 O O . PHE B 1 30 ? 9.484 -22.188 -16.797 1 97.25 30 PHE B O 1
ATOM 1672 N N . ARG B 1 31 ? 11.234 -20.859 -16.156 1 96.69 31 ARG B N 1
ATOM 1673 C CA . ARG B 1 31 ? 11.938 -21.875 -15.391 1 96.69 31 ARG B CA 1
ATOM 1674 C C . ARG B 1 31 ? 11.836 -21.609 -13.898 1 96.69 31 ARG B C 1
ATOM 1676 O O . ARG B 1 31 ? 12.148 -20.5 -13.438 1 96.69 31 ARG B O 1
ATOM 1683 N N . VAL B 1 32 ? 11.398 -22.625 -13.188 1 96 32 VAL B N 1
ATOM 1684 C CA . VAL B 1 32 ? 11.234 -22.484 -11.742 1 96 32 VAL B CA 1
ATOM 1685 C C . VAL B 1 32 ? 12.547 -22.016 -11.117 1 96 32 VAL B C 1
ATOM 1687 O O . VAL B 1 32 ? 12.555 -21.188 -10.211 1 96 32 VAL B O 1
ATOM 1690 N N . SER B 1 33 ? 13.68 -22.391 -11.641 1 93.62 33 SER B N 1
ATOM 1691 C CA . SER B 1 33 ? 15 -22.156 -11.062 1 93.62 33 SER B CA 1
ATOM 1692 C C . SER B 1 33 ? 15.414 -20.688 -11.211 1 93.62 33 SER B C 1
ATOM 1694 O O . SER B 1 33 ? 16.375 -20.234 -10.578 1 93.62 33 SER B O 1
ATOM 1696 N N . GLU B 1 34 ? 14.711 -1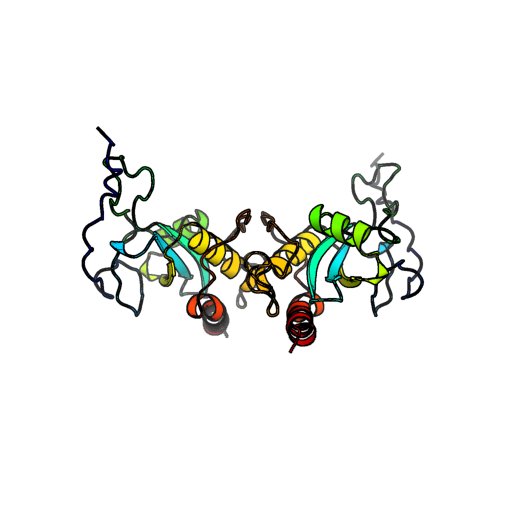9.969 -11.992 1 95.06 34 GLU B N 1
ATOM 1697 C CA . GLU B 1 34 ? 15.109 -18.594 -12.289 1 95.06 34 GLU B CA 1
ATOM 1698 C C . GLU B 1 34 ? 14.383 -17.594 -11.398 1 95.06 34 GLU B C 1
ATOM 1700 O O . GLU B 1 34 ? 14.695 -16.406 -11.406 1 95.06 34 GLU B O 1
ATOM 1705 N N . TRP B 1 35 ? 13.484 -18.125 -10.633 1 96.5 35 TRP B N 1
ATOM 1706 C CA . TRP B 1 35 ? 12.609 -17.219 -9.891 1 96.5 35 TRP B CA 1
ATOM 1707 C C . TRP B 1 35 ? 12.516 -17.625 -8.43 1 96.5 35 TRP B C 1
ATOM 1709 O O . TRP B 1 35 ? 12.672 -18.797 -8.094 1 96.5 35 TRP B O 1
ATOM 1719 N N . PHE B 1 36 ? 12.25 -16.672 -7.566 1 96.88 36 PHE B N 1
ATOM 1720 C CA . PHE B 1 36 ? 12.023 -16.922 -6.148 1 96.88 36 PHE B CA 1
ATOM 1721 C C . PHE B 1 36 ? 10.586 -17.375 -5.906 1 96.88 36 PHE B C 1
ATOM 1723 O O . PHE B 1 36 ? 10.352 -18.344 -5.168 1 96.88 36 PHE B O 1
ATOM 1730 N N . GLY B 1 37 ? 9.656 -16.625 -6.594 1 98.06 37 GLY B N 1
ATOM 1731 C CA . GLY B 1 37 ? 8.242 -16.922 -6.43 1 98.06 37 GLY B CA 1
ATOM 1732 C C . GLY B 1 37 ? 7.355 -16.125 -7.375 1 98.06 37 GLY B C 1
ATOM 1733 O O . GLY B 1 37 ? 7.848 -15.492 -8.305 1 98.06 37 GLY B O 1
ATOM 1734 N N . PHE B 1 38 ? 5.988 -16.281 -7.133 1 98.44 38 PHE B N 1
ATOM 1735 C CA . PHE B 1 38 ? 5.062 -15.57 -8 1 98.44 38 PHE B CA 1
ATOM 1736 C C . PHE B 1 38 ? 3.932 -14.953 -7.188 1 98.44 38 PHE B C 1
ATOM 1738 O O . PHE B 1 38 ? 3.594 -15.438 -6.105 1 98.44 38 PHE B O 1
ATOM 1745 N N . ILE B 1 39 ? 3.441 -13.82 -7.727 1 98.62 39 ILE B N 1
ATOM 1746 C CA . ILE B 1 39 ? 2.193 -13.219 -7.273 1 98.62 39 ILE B CA 1
ATOM 1747 C C . ILE B 1 39 ? 1.019 -13.836 -8.031 1 98.62 39 ILE B C 1
ATOM 1749 O O . ILE B 1 39 ? 1.101 -14.047 -9.242 1 98.62 39 ILE B O 1
ATOM 1753 N N . TYR B 1 40 ? -0.066 -14.039 -7.273 1 98.69 40 TYR B N 1
ATOM 1754 C CA . TYR B 1 40 ? -1.223 -14.625 -7.941 1 98.69 40 TYR B CA 1
ATOM 1755 C C . TYR B 1 40 ? -2.508 -13.922 -7.523 1 98.69 40 TYR B C 1
ATOM 1757 O O . TYR B 1 40 ? -2.541 -13.227 -6.504 1 98.69 40 TYR B O 1
ATOM 1765 N N . CYS B 1 41 ? -3.471 -14.047 -8.398 1 98.75 41 CYS B N 1
ATOM 1766 C CA . CYS B 1 41 ? -4.84 -13.594 -8.164 1 98.75 41 CYS B CA 1
ATOM 1767 C C . CYS B 1 41 ? -5.828 -14.742 -8.336 1 98.75 41 CYS B C 1
ATOM 1769 O O . CYS B 1 41 ? -5.828 -15.414 -9.367 1 98.75 41 CYS B O 1
ATOM 1771 N N . ILE B 1 42 ? -6.555 -15.047 -7.332 1 98.62 42 ILE B N 1
ATOM 1772 C CA . ILE B 1 42 ? -7.652 -16 -7.426 1 98.62 42 ILE B CA 1
ATOM 1773 C C . ILE B 1 42 ? -8.984 -15.25 -7.477 1 98.62 42 ILE B C 1
ATOM 1775 O O . ILE B 1 42 ? -9.242 -14.383 -6.641 1 98.62 42 ILE B O 1
ATOM 1779 N N . THR B 1 43 ? -9.805 -15.539 -8.43 1 98.38 43 THR B N 1
ATOM 1780 C CA . THR B 1 43 ? -11.055 -14.82 -8.633 1 98.38 43 THR B CA 1
ATOM 1781 C C . THR B 1 43 ? -12.234 -15.781 -8.68 1 98.38 43 THR B C 1
ATOM 1783 O O . THR B 1 43 ? -12.219 -16.766 -9.43 1 98.38 43 THR B O 1
ATOM 1786 N N . ARG B 1 44 ? -13.203 -15.609 -7.852 1 97.69 44 ARG B N 1
ATOM 1787 C CA . ARG B 1 44 ? -14.445 -16.359 -7.934 1 97.69 44 ARG B CA 1
ATOM 1788 C C . ARG B 1 44 ? -15.258 -15.953 -9.156 1 97.69 44 ARG B C 1
ATOM 1790 O O . ARG B 1 44 ? -15.562 -14.773 -9.344 1 97.69 44 ARG B O 1
ATOM 1797 N N . LYS B 1 45 ? -15.664 -16.891 -9.945 1 96.81 45 LYS B N 1
ATOM 1798 C CA . LYS B 1 45 ? -16.25 -16.625 -11.25 1 96.81 45 LYS B CA 1
ATOM 1799 C C . LYS B 1 45 ? -17.641 -16.016 -11.109 1 96.81 45 LYS B C 1
ATOM 1801 O O . LYS B 1 45 ? -18.062 -15.203 -11.945 1 96.81 45 LYS B O 1
ATOM 1806 N N . SER B 1 46 ? -18.359 -16.328 -10.125 1 95.62 46 SER B N 1
ATOM 1807 C CA . SER B 1 46 ? -19.781 -15.984 -9.992 1 95.62 46 SER B CA 1
ATOM 1808 C C . SER B 1 46 ? -19.953 -14.477 -9.812 1 95.62 46 SER B C 1
ATOM 1810 O O . SER B 1 46 ? -20.891 -13.891 -10.352 1 95.62 46 SER B O 1
ATOM 1812 N N . ASP B 1 47 ? -19.031 -13.797 -9.062 1 95.94 47 ASP B N 1
ATOM 1813 C CA . ASP B 1 47 ? -19.281 -12.391 -8.75 1 95.94 47 ASP B CA 1
ATOM 1814 C C . ASP B 1 47 ? -18 -11.57 -8.867 1 95.94 47 ASP B C 1
ATOM 1816 O O . ASP B 1 47 ? -18.016 -10.344 -8.688 1 95.94 47 ASP B O 1
ATOM 1820 N N . GLY B 1 48 ? -16.875 -12.188 -9.094 1 96.56 48 GLY B N 1
ATOM 1821 C CA . GLY B 1 48 ? -15.633 -11.461 -9.305 1 96.56 48 GLY B CA 1
ATOM 1822 C C . GLY B 1 48 ? -14.844 -11.242 -8.031 1 96.56 48 GLY B C 1
ATOM 1823 O O . GLY B 1 48 ? -13.789 -10.602 -8.055 1 96.56 48 GLY B O 1
ATOM 1824 N N . LYS B 1 49 ? -15.359 -11.805 -6.875 1 97.62 49 LYS B N 1
ATOM 1825 C CA . LYS B 1 49 ? -14.602 -11.695 -5.629 1 97.62 49 LYS B CA 1
ATOM 1826 C C . LYS B 1 49 ? -13.195 -12.258 -5.789 1 97.62 49 LYS B C 1
ATOM 1828 O O . LYS B 1 49 ? -13.008 -13.305 -6.402 1 97.62 49 LYS B O 1
ATOM 1833 N N . PHE B 1 50 ? -12.188 -11.508 -5.23 1 98.44 50 PHE B N 1
ATOM 1834 C CA . PHE B 1 50 ? -10.828 -11.883 -5.605 1 98.44 50 PHE B CA 1
ATOM 1835 C C . PHE B 1 50 ? -9.93 -11.953 -4.383 1 98.44 50 PHE B C 1
ATOM 1837 O O . PHE B 1 50 ? -10.32 -11.547 -3.289 1 98.44 50 PHE B O 1
ATOM 1844 N N . TYR B 1 51 ? -8.758 -12.508 -4.598 1 98.69 51 TYR B N 1
ATOM 1845 C CA . TYR B 1 51 ? -7.699 -12.641 -3.604 1 98.69 51 TYR B CA 1
ATOM 1846 C C . TYR B 1 51 ? -6.324 -12.469 -4.242 1 98.69 51 TYR B C 1
ATOM 1848 O O . TYR B 1 51 ? -6.02 -13.102 -5.254 1 98.69 51 TYR B O 1
ATOM 1856 N N . PHE B 1 52 ? -5.559 -11.555 -3.66 1 98.69 52 PHE B N 1
ATOM 1857 C CA . PHE B 1 52 ? -4.148 -11.461 -4.031 1 98.69 52 PHE B CA 1
ATOM 1858 C C . PHE B 1 52 ? -3.273 -12.164 -3.004 1 98.69 52 PHE B C 1
ATOM 1860 O O . PHE B 1 52 ? -3.424 -11.953 -1.798 1 98.69 52 PHE B O 1
ATOM 1867 N N . GLY B 1 53 ? -2.32 -12.945 -3.553 1 98.5 53 GLY B N 1
ATOM 1868 C CA . GLY B 1 53 ? -1.343 -13.602 -2.699 1 98.5 53 GLY B CA 1
ATOM 1869 C C . GLY B 1 53 ? -0.015 -13.844 -3.393 1 98.5 53 GLY B C 1
ATOM 1870 O O . GLY B 1 53 ? 0.18 -13.43 -4.535 1 98.5 53 GLY B O 1
ATOM 1871 N N . LYS B 1 54 ? 0.896 -14.406 -2.598 1 98.5 54 LYS B N 1
ATOM 1872 C CA . LYS B 1 54 ? 2.213 -14.781 -3.104 1 98.5 54 LYS B CA 1
ATOM 1873 C C . LYS B 1 54 ? 2.557 -16.219 -2.73 1 98.5 54 LYS B C 1
ATOM 1875 O O . LYS B 1 54 ? 2.041 -16.75 -1.744 1 98.5 54 LYS B O 1
ATOM 1880 N N . LYS B 1 55 ? 3.348 -16.812 -3.576 1 98.12 55 LYS B N 1
ATOM 1881 C CA . LYS B 1 55 ? 3.799 -18.172 -3.312 1 98.12 55 LYS B CA 1
ATOM 1882 C C . LYS B 1 55 ? 5.254 -18.359 -3.73 1 98.12 55 LYS B C 1
ATOM 1884 O O . LYS B 1 55 ? 5.637 -18 -4.844 1 98.12 55 LYS B O 1
ATOM 1889 N N . GLN B 1 56 ? 6.027 -18.859 -2.811 1 97.12 56 GLN B N 1
ATOM 1890 C CA . GLN B 1 56 ? 7.406 -19.234 -3.109 1 97.12 56 GLN B CA 1
ATOM 1891 C C . GLN B 1 56 ? 7.469 -20.516 -3.936 1 97.12 56 GLN B C 1
ATOM 1893 O O . GLN B 1 56 ? 6.723 -21.469 -3.676 1 97.12 56 GLN B O 1
ATOM 1898 N N . LEU B 1 57 ? 8.414 -20.516 -4.902 1 97 57 LEU B N 1
ATOM 1899 C CA . LEU B 1 57 ? 8.492 -21.656 -5.812 1 97 57 LEU B CA 1
ATOM 1900 C C . LEU B 1 57 ? 9.391 -22.75 -5.242 1 97 57 LEU B C 1
ATOM 1902 O O . LEU B 1 57 ? 9.094 -23.938 -5.383 1 97 57 LEU B O 1
ATOM 1906 N N . ARG B 1 58 ? 10.469 -22.328 -4.629 1 92.81 58 ARG B N 1
ATOM 1907 C CA . ARG B 1 58 ? 11.461 -23.281 -4.148 1 92.81 58 ARG B CA 1
ATOM 1908 C C . ARG B 1 58 ? 12.008 -22.859 -2.787 1 92.81 58 ARG B C 1
ATOM 1910 O O . ARG B 1 58 ? 11.922 -21.688 -2.412 1 92.81 58 ARG B O 1
ATOM 1917 N N . VAL B 1 59 ? 12.609 -23.797 -2.162 1 89.06 59 VAL B N 1
ATOM 1918 C CA . VAL B 1 59 ? 13.258 -23.531 -0.886 1 89.06 59 VAL B CA 1
ATOM 1919 C C . VAL B 1 59 ? 14.562 -22.766 -1.122 1 89.06 59 VAL B C 1
ATOM 1921 O O . VAL B 1 59 ? 15.461 -23.25 -1.817 1 89.06 59 VAL B O 1
ATOM 1924 N N . MET B 1 60 ? 14.703 -21.5 -0.7 1 83.75 60 MET B N 1
ATOM 1925 C CA . MET B 1 60 ? 15.898 -20.672 -0.886 1 83.75 60 MET B CA 1
ATOM 1926 C C . MET B 1 60 ? 16.516 -20.312 0.457 1 83.75 60 MET B C 1
ATOM 1928 O O . MET B 1 60 ? 17.219 -19.297 0.568 1 83.75 60 MET B O 1
ATOM 1932 N N . GLY B 1 61 ? 16.375 -21.031 1.438 1 75.25 61 GLY B N 1
ATOM 1933 C CA . GLY B 1 61 ? 17 -20.797 2.734 1 75.25 61 GLY B CA 1
ATOM 1934 C C . GLY B 1 61 ? 18.5 -21.047 2.734 1 75.25 61 GLY B C 1
ATOM 1935 O O . GLY B 1 61 ? 19.219 -20.516 1.887 1 75.25 61 GLY B O 1
ATOM 1936 N N . LYS B 1 62 ? 18.969 -21.734 3.652 1 74 62 LYS B N 1
ATOM 1937 C CA . LYS B 1 62 ? 20.406 -22.016 3.799 1 74 62 LYS B CA 1
ATOM 1938 C C . LYS B 1 62 ? 20.906 -22.891 2.654 1 74 62 LYS B C 1
ATOM 1940 O O . LYS B 1 62 ? 20.438 -24 2.467 1 74 62 LYS B O 1
ATOM 1945 N N . LYS B 1 63 ? 21.844 -22.328 1.974 1 75.81 63 LYS B N 1
ATOM 1946 C CA . LYS B 1 63 ? 22.391 -23 0.802 1 75.81 63 LYS B CA 1
ATOM 1947 C C . LYS B 1 63 ? 22.891 -24.406 1.154 1 75.81 63 LYS B C 1
ATOM 1949 O O . LYS B 1 63 ? 22.859 -25.312 0.315 1 75.81 63 LYS B O 1
ATOM 1954 N N . ARG B 1 64 ? 23.188 -24.516 2.395 1 78.38 64 ARG B N 1
ATOM 1955 C CA . ARG B 1 64 ? 23.781 -25.781 2.797 1 78.38 64 ARG B CA 1
ATOM 1956 C C . ARG B 1 64 ? 22.703 -26.797 3.172 1 78.38 64 ARG B C 1
ATOM 1958 O O . ARG B 1 64 ? 22.984 -27.984 3.357 1 78.38 64 ARG B O 1
ATOM 1965 N N . SER B 1 65 ? 21.594 -26.328 3.164 1 80.75 65 SER B N 1
ATOM 1966 C CA . SER B 1 65 ? 20.5 -27.219 3.561 1 80.75 65 SER B CA 1
ATOM 1967 C C . SER B 1 65 ? 20.203 -28.25 2.48 1 80.75 65 SER B C 1
ATOM 1969 O O . SER B 1 65 ? 20.266 -27.953 1.288 1 80.75 65 SER B O 1
ATOM 1971 N N . ALA B 1 66 ? 19.922 -29.469 2.877 1 82.88 66 ALA B N 1
ATOM 1972 C CA . ALA B 1 66 ? 19.594 -30.562 1.956 1 82.88 66 ALA B CA 1
ATOM 1973 C C . ALA B 1 66 ? 18.359 -30.219 1.119 1 82.88 66 ALA B C 1
ATOM 1975 O O . ALA B 1 66 ? 18.188 -30.734 0.018 1 82.88 66 ALA B O 1
ATOM 1976 N N . ASN B 1 67 ? 17.656 -29.266 1.603 1 83.19 67 ASN B N 1
ATOM 1977 C CA . ASN B 1 67 ? 16.406 -28.953 0.922 1 83.19 67 ASN B CA 1
ATOM 1978 C C . ASN B 1 67 ? 16.547 -27.719 0.024 1 83.19 67 ASN B C 1
ATOM 1980 O O . ASN B 1 67 ? 15.609 -27.344 -0.68 1 83.19 67 ASN B O 1
ATOM 1984 N N . TYR B 1 68 ? 17.688 -27.297 -0.034 1 84.69 68 TYR B N 1
ATOM 1985 C CA . TYR B 1 68 ? 17.891 -26.109 -0.845 1 84.69 68 TYR B CA 1
ATOM 1986 C C . TYR B 1 68 ? 17.578 -26.375 -2.311 1 84.69 68 TYR B C 1
ATOM 1988 O O . TYR B 1 68 ? 18.062 -27.359 -2.887 1 84.69 68 TYR B O 1
ATOM 1996 N N . GLY B 1 69 ? 16.656 -25.484 -2.816 1 85.69 69 GLY B N 1
ATOM 1997 C CA . GLY B 1 69 ? 16.328 -25.609 -4.23 1 85.69 69 GLY B CA 1
ATOM 1998 C C . GLY B 1 69 ? 15.133 -26.5 -4.5 1 85.69 69 GLY B C 1
ATOM 1999 O O . GLY B 1 69 ? 14.602 -26.516 -5.613 1 85.69 69 GLY B O 1
ATOM 2000 N N . LYS B 1 70 ? 14.812 -27.25 -3.488 1 88.69 70 LYS B N 1
ATOM 2001 C CA . LYS B 1 70 ? 13.648 -28.125 -3.668 1 88.69 70 LYS B CA 1
ATOM 2002 C C . LYS B 1 70 ? 12.391 -27.297 -3.949 1 88.69 70 LYS B C 1
ATOM 2004 O O . LYS B 1 70 ? 12.164 -26.266 -3.322 1 88.69 70 LYS B O 1
ATOM 2009 N N . GLU B 1 71 ? 11.656 -27.797 -4.926 1 91.12 71 GLU B N 1
ATOM 2010 C CA . GLU B 1 71 ? 10.438 -27.094 -5.305 1 91.12 71 GLU B CA 1
ATOM 2011 C C . GLU B 1 71 ? 9.344 -27.266 -4.254 1 91.12 71 GLU B C 1
ATOM 2013 O O . GLU B 1 71 ? 9.156 -28.359 -3.727 1 91.12 71 GLU B O 1
ATOM 2018 N N . HIS B 1 72 ? 8.625 -26.281 -3.971 1 90.25 72 HIS B N 1
ATOM 2019 C CA . HIS B 1 72 ? 7.422 -26.375 -3.154 1 90.25 72 HIS B CA 1
ATOM 2020 C C . HIS B 1 72 ? 6.266 -26.969 -3.938 1 90.25 72 HIS B C 1
ATOM 2022 O O . HIS B 1 72 ? 6.371 -27.188 -5.148 1 90.25 72 HIS B O 1
ATOM 2028 N N . SER B 1 73 ? 5.195 -27.281 -3.184 1 93.38 73 SER B N 1
ATOM 2029 C CA . SER B 1 73 ? 3.988 -27.812 -3.818 1 93.38 73 SER B CA 1
ATOM 2030 C C . SER B 1 73 ? 3.102 -26.688 -4.336 1 93.38 73 SER B C 1
ATOM 2032 O O . SER B 1 73 ? 1.903 -26.641 -4.051 1 93.38 73 SER B O 1
ATOM 2034 N N . TRP B 1 74 ? 3.689 -25.875 -5.246 1 96.62 74 TRP B N 1
ATOM 2035 C CA . TRP B 1 74 ? 3.008 -24.656 -5.672 1 96.62 74 TRP B CA 1
ATOM 2036 C C . TRP B 1 74 ? 1.994 -24.953 -6.77 1 96.62 74 TRP B C 1
ATOM 2038 O O . TRP B 1 74 ? 1.041 -24.203 -6.969 1 96.62 74 TRP B O 1
ATOM 2048 N N . ARG B 1 75 ? 2.123 -26.094 -7.48 1 96.69 75 ARG B N 1
ATOM 2049 C CA . ARG B 1 75 ? 1.238 -26.422 -8.594 1 96.69 75 ARG B CA 1
ATOM 2050 C C . ARG B 1 75 ? -0.179 -26.703 -8.102 1 96.69 75 ARG B C 1
ATOM 2052 O O . ARG B 1 75 ? -1.146 -26.516 -8.844 1 96.69 75 ARG B O 1
ATOM 2059 N N . THR B 1 76 ? -0.302 -27.156 -6.84 1 95.5 76 THR B N 1
ATOM 2060 C CA . THR B 1 76 ? -1.61 -27.516 -6.305 1 95.5 76 THR B CA 1
ATOM 2061 C C . THR B 1 76 ? -2.035 -26.531 -5.215 1 95.5 76 THR B C 1
ATOM 2063 O O . THR B 1 76 ? -3.125 -26.656 -4.652 1 95.5 76 THR B O 1
ATOM 2066 N N . TYR B 1 77 ? -1.188 -25.594 -5.035 1 96.38 77 TYR B N 1
ATOM 2067 C CA . TYR B 1 77 ? -1.43 -24.594 -3.998 1 96.38 77 TYR B CA 1
ATOM 2068 C C . TYR B 1 77 ? -2.615 -23.703 -4.355 1 96.38 77 TYR B C 1
ATOM 2070 O O . TYR B 1 77 ? -2.795 -23.344 -5.52 1 96.38 77 TYR B O 1
ATOM 2078 N N . THR B 1 78 ? -3.438 -23.297 -3.414 1 94.81 78 THR B N 1
ATOM 2079 C CA . THR B 1 78 ? -4.531 -22.375 -3.684 1 94.81 78 THR B CA 1
ATOM 2080 C C . THR B 1 78 ? -4.246 -21 -3.066 1 94.81 78 THR B C 1
ATOM 2082 O O . THR B 1 78 ? -4.086 -20.016 -3.785 1 94.81 78 THR B O 1
ATOM 2085 N N . GLY B 1 79 ? -4.434 -20.688 -1.788 1 95.12 79 GLY B N 1
ATOM 2086 C CA . GLY B 1 79 ? -4.156 -19.438 -1.112 1 95.12 79 GLY B CA 1
ATOM 2087 C C . GLY B 1 79 ? -4.004 -19.578 0.389 1 95.12 79 GLY B C 1
ATOM 2088 O O . GLY B 1 79 ? -4.273 -20.656 0.941 1 95.12 79 GLY B O 1
ATOM 2089 N N . SER B 1 80 ? -3.584 -18.562 0.921 1 95 80 SER B N 1
ATOM 2090 C CA . SER B 1 80 ? -3.314 -18.609 2.355 1 95 80 SER B CA 1
ATOM 2091 C C . SER B 1 80 ? -4.527 -18.156 3.16 1 95 80 SER B C 1
ATOM 2093 O O . SER B 1 80 ? -4.516 -18.203 4.391 1 95 80 SER B O 1
ATOM 2095 N N . SER B 1 81 ? -5.586 -17.766 2.523 1 97.19 81 SER B N 1
ATOM 2096 C CA . SER B 1 81 ? -6.793 -17.297 3.193 1 97.19 81 SER B CA 1
ATOM 2097 C C . SER B 1 81 ? -7.703 -18.453 3.574 1 97.19 81 SER B C 1
ATOM 2099 O O . SER B 1 81 ? -8.133 -19.219 2.709 1 97.19 81 SER B O 1
ATOM 2101 N N . ASP B 1 82 ? -8.094 -18.484 4.832 1 97.12 82 ASP B N 1
ATOM 2102 C CA . ASP B 1 82 ? -9 -19.516 5.297 1 97.12 82 ASP B CA 1
ATOM 2103 C C . ASP B 1 82 ? -10.383 -19.375 4.668 1 97.12 82 ASP B C 1
ATOM 2105 O O . ASP B 1 82 ? -10.992 -20.359 4.254 1 97.12 82 ASP B O 1
ATOM 2109 N N . VAL B 1 83 ? -10.875 -18.219 4.605 1 97.38 83 VAL B N 1
ATOM 2110 C CA . VAL B 1 83 ? -12.195 -17.953 4.043 1 97.38 83 VAL B CA 1
ATOM 2111 C C . VAL B 1 83 ? -12.227 -18.344 2.568 1 97.38 83 VAL B C 1
ATOM 2113 O O . VAL B 1 83 ? -13.172 -18.984 2.105 1 97.38 83 VAL B O 1
ATOM 2116 N N . LEU B 1 84 ? -11.164 -17.984 1.834 1 98.25 84 LEU B N 1
ATOM 2117 C CA . LEU B 1 84 ? -11.047 -18.359 0.431 1 98.25 84 LEU B CA 1
ATOM 2118 C C . LEU B 1 84 ? -11.062 -19.875 0.276 1 98.25 84 LEU B C 1
ATOM 2120 O O . LEU B 1 84 ? -11.828 -20.422 -0.533 1 98.25 84 LEU B O 1
ATOM 2124 N N . ASN B 1 85 ? -10.266 -20.547 1.077 1 98.38 85 ASN B N 1
ATOM 2125 C CA . ASN B 1 85 ? -10.148 -22 0.957 1 98.38 85 ASN B CA 1
ATOM 2126 C C . ASN B 1 85 ? -11.461 -22.688 1.317 1 98.38 85 ASN B C 1
ATOM 2128 O O . ASN B 1 85 ? -11.797 -23.734 0.746 1 98.38 85 ASN B O 1
ATOM 2132 N N . LYS B 1 86 ? -12.188 -22.156 2.248 1 98.31 86 LYS B N 1
ATOM 2133 C CA . LYS B 1 86 ? -13.516 -22.688 2.562 1 98.31 86 LYS B CA 1
ATOM 2134 C C . LYS B 1 86 ? -14.445 -22.578 1.36 1 98.31 86 LYS B C 1
ATOM 2136 O O . LYS B 1 86 ? -15.172 -23.531 1.05 1 98.31 86 LYS B O 1
ATOM 2141 N N . ASP B 1 87 ? -14.414 -21.438 0.707 1 98.19 87 ASP B N 1
ATOM 2142 C CA . ASP B 1 87 ? -15.234 -21.25 -0.486 1 98.19 87 ASP B CA 1
ATOM 2143 C C . ASP B 1 87 ? -14.828 -22.219 -1.595 1 98.19 87 ASP B C 1
ATOM 2145 O O . ASP B 1 87 ? -15.68 -22.781 -2.275 1 98.19 87 ASP B O 1
ATOM 2149 N N . ILE B 1 88 ? -13.531 -22.375 -1.784 1 98.44 88 ILE B N 1
ATOM 2150 C CA . ILE B 1 88 ? -13.031 -23.281 -2.816 1 98.44 88 ILE B CA 1
ATOM 2151 C C . ILE B 1 88 ? -13.492 -24.703 -2.521 1 98.44 88 ILE B C 1
ATOM 2153 O O . ILE B 1 88 ? -13.906 -25.422 -3.43 1 98.44 88 ILE B O 1
ATOM 2157 N N . LYS B 1 89 ? -13.367 -25.078 -1.284 1 98.06 89 LYS B N 1
ATOM 2158 C CA . LYS B 1 89 ? -13.82 -26.406 -0.886 1 98.06 89 LYS B CA 1
ATOM 2159 C C . LYS B 1 89 ? -15.32 -26.578 -1.132 1 98.06 89 LYS B C 1
ATOM 2161 O O . LYS B 1 89 ? -15.758 -27.625 -1.609 1 98.06 89 LYS B O 1
ATOM 2166 N N . ALA B 1 90 ? -16.094 -25.609 -0.872 1 98.31 90 ALA B N 1
ATOM 2167 C CA . ALA B 1 90 ? -17.547 -25.656 -0.968 1 98.31 90 ALA B CA 1
ATOM 2168 C C . ALA B 1 90 ? -18 -25.609 -2.424 1 98.31 90 ALA B C 1
ATOM 2170 O O . ALA B 1 90 ? -18.938 -26.328 -2.812 1 98.31 90 ALA B O 1
ATOM 2171 N N . LEU B 1 91 ? -17.391 -24.797 -3.25 1 98.06 91 LEU B N 1
ATOM 2172 C CA . LEU B 1 91 ? -17.891 -24.516 -4.598 1 98.06 91 LEU B CA 1
ATOM 2173 C C . LEU B 1 91 ? -17.109 -25.328 -5.633 1 98.06 91 LEU B C 1
ATOM 2175 O O . LEU B 1 91 ? -17.578 -25.5 -6.762 1 98.06 91 LEU B O 1
ATOM 2179 N N . GLY B 1 92 ? -15.914 -25.781 -5.23 1 97.88 92 GLY B N 1
ATOM 2180 C CA . GLY B 1 92 ? -15.031 -26.469 -6.168 1 97.88 92 GLY B CA 1
ATOM 2181 C C . GLY B 1 92 ? -14.055 -25.531 -6.855 1 97.88 92 GLY B C 1
ATOM 2182 O O . GLY B 1 92 ? -14.383 -24.375 -7.125 1 97.88 92 GLY B O 1
ATOM 2183 N N . LYS B 1 93 ? -12.922 -26 -7.289 1 97.38 93 LYS B N 1
ATOM 2184 C CA . LYS B 1 93 ? -11.859 -25.219 -7.914 1 97.38 93 LYS B CA 1
ATOM 2185 C C . LYS B 1 93 ? -12.328 -24.609 -9.234 1 97.38 93 LYS B C 1
ATOM 2187 O O . LYS B 1 93 ? -11.883 -23.531 -9.625 1 97.38 93 LYS B O 1
ATOM 2192 N N . ASP B 1 94 ? -13.234 -25.297 -9.875 1 97.69 94 ASP B N 1
ATOM 2193 C CA . ASP B 1 94 ? -13.695 -24.859 -11.188 1 97.69 94 ASP B CA 1
ATOM 2194 C C . ASP B 1 94 ? -14.477 -23.562 -11.086 1 97.69 94 ASP B C 1
ATOM 2196 O O . ASP B 1 94 ? -14.695 -22.875 -12.094 1 97.69 94 ASP B O 1
ATOM 2200 N N . ALA B 1 95 ? -14.906 -23.25 -9.953 1 98.19 95 ALA B N 1
ATOM 2201 C CA . ALA B 1 95 ? -15.664 -22.016 -9.734 1 98.19 95 ALA B CA 1
ATOM 2202 C C . ALA B 1 95 ? -14.734 -20.812 -9.609 1 98.19 95 ALA B C 1
ATOM 2204 O O . ALA B 1 95 ? -15.195 -19.672 -9.469 1 98.19 95 ALA B O 1
ATOM 2205 N N . PHE B 1 96 ? -13.453 -21.047 -9.773 1 98.38 96 PHE B N 1
ATOM 2206 C CA . PHE B 1 96 ? -12.477 -19.984 -9.57 1 98.38 96 PHE B CA 1
ATOM 2207 C C . PHE B 1 96 ? -11.484 -19.938 -10.719 1 98.38 96 PHE B C 1
ATOM 2209 O O . PHE B 1 96 ? -11.188 -20.969 -11.344 1 98.38 96 PHE B O 1
ATOM 2216 N N . ASP B 1 97 ? -11.016 -18.734 -11.008 1 98 97 ASP B N 1
ATOM 2217 C CA . ASP B 1 97 ? -9.852 -18.531 -11.859 1 98 97 ASP B CA 1
ATOM 2218 C C . ASP B 1 97 ? -8.578 -18.406 -11.023 1 98 97 ASP B C 1
ATOM 2220 O O . ASP B 1 97 ? -8.516 -17.609 -10.086 1 98 97 ASP B O 1
ATOM 2224 N N . PHE B 1 98 ? -7.598 -19.219 -11.344 1 98.44 98 PHE B N 1
ATOM 2225 C CA . PHE B 1 98 ? -6.273 -19.156 -10.734 1 98.44 98 PHE B CA 1
ATOM 2226 C C . PHE B 1 98 ? -5.262 -18.562 -11.711 1 98.44 98 PHE B C 1
ATOM 2228 O O . PHE B 1 98 ? -4.863 -19.203 -12.68 1 98.44 98 PHE B O 1
ATOM 2235 N N . GLU B 1 99 ? -4.805 -17.328 -11.375 1 98.31 99 GLU B N 1
ATOM 2236 C CA . GLU B 1 99 ? -3.928 -16.656 -12.32 1 98.31 99 GLU B CA 1
ATOM 2237 C C . GLU B 1 99 ? -2.621 -16.219 -11.664 1 98.31 99 GLU B C 1
ATOM 2239 O O . GLU B 1 99 ? -2.631 -15.656 -10.57 1 98.31 99 GLU B O 1
ATOM 2244 N N . ILE B 1 100 ? -1.568 -16.562 -12.289 1 98.44 100 ILE B N 1
ATOM 2245 C CA . ILE B 1 100 ? -0.295 -15.945 -11.922 1 98.44 100 ILE B CA 1
ATOM 2246 C C . ILE B 1 100 ? -0.222 -14.531 -12.492 1 98.44 100 ILE B C 1
ATOM 2248 O O . ILE B 1 100 ? -0.37 -14.336 -13.703 1 98.44 100 ILE B O 1
ATOM 2252 N N . VAL B 1 101 ? -0.082 -13.562 -11.609 1 98.44 101 VAL B N 1
ATOM 2253 C CA . VAL B 1 101 ? 0.063 -12.18 -12.047 1 98.44 101 VAL B CA 1
ATOM 2254 C C . VAL B 1 101 ? 1.446 -11.969 -12.656 1 98.44 101 VAL B C 1
ATOM 2256 O O . VAL B 1 101 ? 1.565 -11.484 -13.781 1 98.44 101 VAL B O 1
ATOM 2259 N N . ASP B 1 102 ? 2.451 -12.336 -11.906 1 98.44 102 ASP B N 1
ATOM 2260 C CA . ASP B 1 102 ? 3.812 -12.281 -12.43 1 98.44 102 ASP B CA 1
ATOM 2261 C C . ASP B 1 102 ? 4.793 -12.984 -11.492 1 98.44 102 ASP B C 1
ATOM 2263 O O . ASP B 1 102 ? 4.422 -13.391 -10.391 1 98.44 102 ASP B O 1
ATOM 2267 N N . LEU B 1 103 ? 6.051 -13.125 -12.047 1 98.44 103 LEU B N 1
ATOM 2268 C CA . LEU B 1 103 ? 7.129 -13.797 -11.328 1 98.44 103 LEU B CA 1
ATOM 2269 C C . LEU B 1 103 ? 8.133 -12.781 -10.789 1 98.44 103 LEU B C 1
ATOM 2271 O O . LEU B 1 103 ? 8.312 -11.711 -11.375 1 98.44 103 LEU B O 1
ATOM 2275 N N . TYR B 1 104 ? 8.766 -13.117 -9.648 1 98.31 104 TYR B N 1
ATOM 2276 C CA . TYR B 1 104 ? 9.758 -12.25 -9.023 1 98.31 104 TYR B CA 1
ATOM 2277 C C . TYR B 1 104 ? 11.008 -13.031 -8.648 1 98.31 104 TYR B C 1
ATOM 2279 O O . TYR B 1 104 ? 10.914 -14.172 -8.195 1 98.31 104 TYR B O 1
ATOM 2287 N N . LYS B 1 105 ? 12.133 -12.375 -8.734 1 97 105 LYS B N 1
ATOM 2288 C CA . LYS B 1 105 ? 13.422 -13.031 -8.523 1 97 105 LYS B CA 1
ATOM 2289 C C . LYS B 1 105 ? 13.844 -12.953 -7.059 1 97 105 LYS B C 1
ATOM 2291 O O . LYS B 1 105 ? 14.648 -13.766 -6.598 1 97 105 LYS B O 1
ATOM 2296 N N . THR B 1 106 ? 13.336 -11.992 -6.367 1 96.75 106 THR B N 1
ATOM 2297 C CA . THR B 1 106 ? 13.789 -11.773 -5 1 96.75 106 THR B CA 1
ATOM 2298 C C . THR B 1 106 ? 12.617 -11.852 -4.023 1 96.75 106 THR B C 1
ATOM 2300 O O . THR B 1 106 ? 11.484 -11.508 -4.375 1 96.75 106 THR B O 1
ATOM 2303 N N . LYS B 1 107 ? 12.969 -12.281 -2.807 1 96.31 107 LYS B N 1
ATOM 2304 C CA . LYS B 1 107 ? 11.984 -12.305 -1.735 1 96.31 107 LYS B CA 1
ATOM 2305 C C . LYS B 1 107 ? 11.375 -10.922 -1.505 1 96.31 107 LYS B C 1
ATOM 2307 O O . LYS B 1 107 ? 10.156 -10.773 -1.441 1 96.31 107 LYS B O 1
ATOM 2312 N N . GLY B 1 108 ? 12.234 -9.945 -1.436 1 96.81 108 GLY B N 1
ATOM 2313 C CA . GLY B 1 108 ? 11.789 -8.578 -1.214 1 96.81 108 GLY B CA 1
ATOM 2314 C C . GLY B 1 108 ? 10.852 -8.078 -2.295 1 96.81 108 GLY B C 1
ATOM 2315 O O . GLY B 1 108 ? 9.828 -7.453 -1.997 1 96.81 108 GLY B O 1
ATOM 2316 N N . GLY B 1 109 ? 11.195 -8.328 -3.531 1 97.56 109 GLY B N 1
ATOM 2317 C CA . GLY B 1 109 ? 10.352 -7.918 -4.641 1 97.56 109 GLY B CA 1
ATOM 2318 C C . GLY B 1 109 ? 8.977 -8.57 -4.609 1 97.56 109 GLY B C 1
ATOM 2319 O O . GLY B 1 109 ? 7.969 -7.914 -4.879 1 97.56 109 GLY B O 1
ATOM 2320 N N . LEU B 1 110 ? 9.016 -9.836 -4.262 1 98.19 110 LEU B N 1
ATOM 2321 C CA . LEU B 1 110 ? 7.777 -10.602 -4.184 1 98.19 110 LEU B CA 1
ATOM 2322 C C . LEU B 1 110 ? 6.852 -10.023 -3.119 1 98.19 110 LEU B C 1
ATOM 2324 O O . LEU B 1 110 ? 5.672 -9.781 -3.381 1 98.19 110 LEU B O 1
ATOM 2328 N N . TYR B 1 111 ? 7.375 -9.797 -2.006 1 97.94 111 TYR B N 1
ATOM 2329 C CA . TYR B 1 111 ? 6.609 -9.281 -0.875 1 97.94 111 TYR B CA 1
ATOM 2330 C C . TYR B 1 111 ? 6.113 -7.871 -1.149 1 97.94 111 TYR B C 1
ATOM 2332 O O . TYR B 1 111 ? 4.969 -7.535 -0.841 1 97.94 111 TYR B O 1
ATOM 2340 N N . TYR B 1 112 ? 6.953 -7.09 -1.714 1 98.19 112 TYR B N 1
ATOM 2341 C CA . TYR B 1 112 ? 6.59 -5.711 -2.033 1 98.19 112 TYR B CA 1
ATOM 2342 C C . TYR B 1 112 ? 5.465 -5.668 -3.061 1 98.19 112 TYR B C 1
ATOM 2344 O O . TYR B 1 112 ? 4.523 -4.883 -2.926 1 98.19 112 TYR B O 1
ATOM 2352 N N . ALA B 1 113 ? 5.586 -6.492 -4.062 1 98 113 ALA B N 1
ATOM 2353 C CA . ALA B 1 113 ? 4.582 -6.539 -5.125 1 98 113 ALA B CA 1
ATOM 2354 C C . ALA B 1 113 ? 3.221 -6.945 -4.574 1 98 113 ALA B C 1
ATOM 2356 O O . ALA B 1 113 ? 2.188 -6.43 -5.012 1 98 113 ALA B O 1
ATOM 2357 N N . GLU B 1 114 ? 3.18 -7.852 -3.662 1 98.06 114 GLU B N 1
ATOM 2358 C CA . GLU B 1 114 ? 1.917 -8.266 -3.057 1 98.06 114 GLU B CA 1
ATOM 2359 C C . GLU B 1 114 ? 1.249 -7.105 -2.322 1 98.06 114 GLU B C 1
ATOM 2361 O O . GLU B 1 114 ? 0.069 -6.824 -2.541 1 98.06 114 GLU B O 1
ATOM 2366 N N . ALA B 1 115 ? 2.025 -6.504 -1.507 1 98.12 115 ALA B N 1
ATOM 2367 C CA . ALA B 1 115 ? 1.504 -5.371 -0.752 1 98.12 115 ALA B CA 1
ATOM 2368 C C . ALA B 1 115 ? 1.029 -4.262 -1.687 1 98.12 115 ALA B C 1
ATOM 2370 O O . ALA B 1 115 ? -0.023 -3.658 -1.461 1 98.12 115 ALA B O 1
ATOM 2371 N N . TYR B 1 116 ? 1.778 -4.012 -2.686 1 98 116 TYR B N 1
ATOM 2372 C CA . TYR B 1 116 ? 1.433 -2.996 -3.674 1 98 116 TYR B CA 1
ATOM 2373 C C . TYR B 1 116 ? 0.074 -3.285 -4.301 1 98 116 TYR B C 1
ATOM 2375 O O . TYR B 1 116 ? -0.8 -2.416 -4.332 1 98 116 TYR B O 1
ATOM 2383 N N . LEU B 1 117 ? -0.103 -4.496 -4.715 1 97.69 117 LEU B N 1
ATOM 2384 C CA . LEU B 1 117 ? -1.34 -4.875 -5.391 1 97.69 117 LEU B CA 1
ATOM 2385 C C . LEU B 1 117 ? -2.529 -4.773 -4.441 1 97.69 117 LEU B C 1
ATOM 2387 O O . LEU B 1 117 ? -3.594 -4.277 -4.824 1 97.69 117 LEU B O 1
ATOM 2391 N N . GLN B 1 118 ? -2.318 -5.262 -3.268 1 97.81 118 GLN B N 1
ATOM 2392 C CA . GLN B 1 118 ? -3.391 -5.207 -2.281 1 97.81 118 GLN B CA 1
ATOM 2393 C C . GLN B 1 118 ? -3.793 -3.764 -1.986 1 97.81 118 GLN B C 1
ATOM 2395 O O . GLN B 1 118 ? -4.98 -3.459 -1.848 1 97.81 118 GLN B O 1
ATOM 2400 N N . MET B 1 119 ? -2.834 -2.918 -1.971 1 97 119 MET B N 1
ATOM 2401 C CA . MET B 1 119 ? -3.092 -1.514 -1.66 1 97 119 MET B CA 1
ATOM 2402 C C . MET B 1 119 ? -3.77 -0.813 -2.832 1 97 119 MET B C 1
ATOM 2404 O O . MET B 1 119 ? -4.828 -0.202 -2.668 1 97 119 MET B O 1
ATOM 2408 N N . VAL B 1 120 ? -3.262 -0.943 -4.027 1 94.62 120 VAL B N 1
ATOM 2409 C CA . VAL B 1 120 ? -3.732 -0.16 -5.164 1 94.62 120 VAL B CA 1
ATOM 2410 C C . VAL B 1 120 ? -5.094 -0.678 -5.621 1 94.62 120 VAL B C 1
ATOM 2412 O O . VAL B 1 120 ? -5.848 0.038 -6.285 1 94.62 120 VAL B O 1
ATOM 2415 N N . SER B 1 121 ? -5.418 -1.879 -5.281 1 95.62 121 SER B N 1
ATOM 2416 C CA . SER B 1 121 ? -6.73 -2.424 -5.621 1 95.62 121 SER B CA 1
ATOM 2417 C C . SER B 1 121 ? -7.766 -2.076 -4.559 1 95.62 121 SER B C 1
ATOM 2419 O O . SER B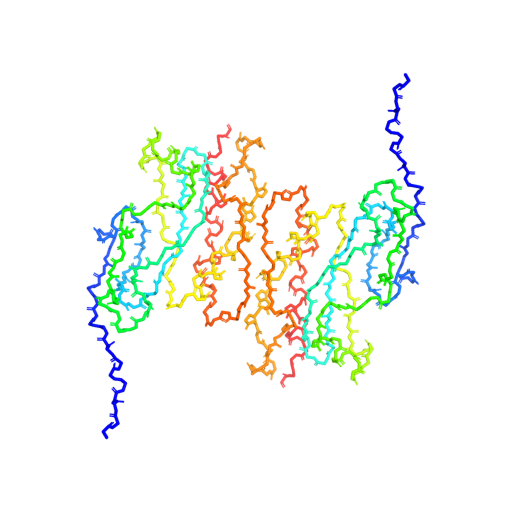 1 121 ? -8.945 -2.396 -4.711 1 95.62 121 SER B O 1
ATOM 2421 N N . ASN B 1 122 ? -7.309 -1.454 -3.518 1 94.88 122 ASN B N 1
ATOM 2422 C CA . ASN B 1 122 ? -8.203 -1.16 -2.402 1 94.88 122 ASN B CA 1
ATOM 2423 C C . ASN B 1 122 ? -8.883 -2.422 -1.882 1 94.88 122 ASN B C 1
ATOM 2425 O O . ASN B 1 122 ? -10.094 -2.426 -1.64 1 94.88 122 ASN B O 1
ATOM 2429 N N . SER B 1 123 ? -8.109 -3.477 -1.655 1 96.25 123 SER B N 1
ATOM 2430 C CA . SER B 1 123 ? -8.641 -4.816 -1.412 1 96.25 123 SER B CA 1
ATOM 2431 C C . SER B 1 123 ? -9.414 -4.871 -0.101 1 96.25 123 SER B C 1
ATOM 2433 O O . SER B 1 123 ? -10.391 -5.613 0.017 1 96.25 123 SER B O 1
ATOM 2435 N N . LEU B 1 124 ? -9.141 -4.094 0.846 1 96.62 124 LEU B N 1
ATOM 2436 C CA . LEU B 1 124 ? -9.711 -4.254 2.178 1 96.62 124 LEU B CA 1
ATOM 2437 C C . LEU B 1 124 ? -11.117 -3.652 2.238 1 96.62 124 LEU B C 1
ATOM 2439 O O . LEU B 1 124 ? -12.07 -4.34 2.592 1 96.62 124 LEU B O 1
ATOM 2443 N N . PRO B 1 125 ? -11.266 -2.432 1.849 1 96.38 125 PRO B N 1
ATOM 2444 C CA . PRO B 1 125 ? -12.602 -1.852 2.002 1 96.38 125 PRO B CA 1
ATOM 2445 C C . PRO B 1 125 ? -13.484 -2.084 0.78 1 96.38 125 PRO B C 1
ATOM 2447 O O . PRO B 1 125 ? -14.695 -1.822 0.828 1 96.38 125 PRO B O 1
ATOM 2450 N N . LEU B 1 126 ? -13.031 -2.57 -0.31 1 96.62 126 LEU B N 1
ATOM 2451 C CA . LEU B 1 126 ? -13.781 -2.686 -1.556 1 96.62 126 LEU B CA 1
ATOM 2452 C C . LEU B 1 126 ? -14.984 -3.605 -1.382 1 96.62 126 LEU B C 1
ATOM 2454 O O . LEU B 1 126 ? -14.883 -4.66 -0.754 1 96.62 126 LEU B O 1
ATOM 2458 N N . ARG B 1 127 ? -16.094 -3.211 -1.943 1 96.31 127 ARG B N 1
ATOM 2459 C CA . ARG B 1 127 ? -17.328 -3.986 -1.883 1 96.31 127 ARG B CA 1
ATOM 2460 C C . ARG B 1 127 ? -17.734 -4.496 -3.264 1 96.31 127 ARG B C 1
ATOM 2462 O O . ARG B 1 127 ? -17.406 -3.877 -4.277 1 96.31 127 ARG B O 1
ATOM 2469 N N . LEU B 1 128 ? -18.469 -5.582 -3.209 1 96.69 128 LEU B N 1
ATOM 2470 C CA . LEU B 1 128 ? -18.969 -6.113 -4.473 1 96.69 128 LEU B CA 1
ATOM 2471 C C . LEU B 1 128 ? -19.984 -5.16 -5.098 1 96.69 128 LEU B C 1
ATOM 2473 O O . LEU B 1 128 ? -20.922 -4.707 -4.426 1 96.69 128 LEU B O 1
ATOM 2477 N N . PRO B 1 129 ? -19.812 -4.922 -6.402 1 93.12 129 PRO B N 1
ATOM 2478 C CA . PRO B 1 129 ? -20.812 -4.078 -7.062 1 93.12 129 PRO B CA 1
ATOM 2479 C C . PRO B 1 129 ? -22.219 -4.68 -7.016 1 93.12 129 PRO B C 1
ATOM 2481 O O . PRO B 1 129 ? -23.203 -3.949 -6.898 1 93.12 129 PRO B O 1
ATOM 2484 N N . SER B 1 130 ? -22.328 -5.984 -7.055 1 89.81 130 SER B N 1
ATOM 2485 C CA . SER B 1 130 ? -23.609 -6.684 -7.098 1 89.81 130 SER B CA 1
ATOM 2486 C C . SER B 1 130 ? -24.25 -6.758 -5.715 1 89.81 130 SER B C 1
ATOM 2488 O O . SER B 1 130 ? -25.453 -6.961 -5.59 1 89.81 130 SER B O 1
ATOM 2490 N N . ASP B 1 131 ? -23.469 -6.645 -4.672 1 93.88 131 ASP B N 1
ATOM 2491 C CA . ASP B 1 131 ? -23.938 -6.742 -3.291 1 93.88 131 ASP B CA 1
ATOM 2492 C C . ASP B 1 131 ? -23.047 -5.918 -2.355 1 93.88 131 ASP B C 1
ATOM 2494 O O . ASP B 1 131 ? -22.094 -6.441 -1.778 1 93.88 131 ASP B O 1
ATOM 2498 N N . PRO B 1 132 ? -23.406 -4.707 -2.131 1 92.56 132 PRO B N 1
ATOM 2499 C CA . PRO B 1 132 ? -22.531 -3.797 -1.374 1 92.56 132 PRO B CA 1
ATOM 2500 C C . PRO B 1 132 ? -22.359 -4.227 0.079 1 92.56 132 PRO B C 1
ATOM 2502 O O . PRO B 1 132 ? -21.531 -3.662 0.795 1 92.56 132 PRO B O 1
ATOM 2505 N N . GLU B 1 133 ? -22.984 -5.211 0.552 1 95.44 133 GLU B N 1
ATOM 2506 C CA . GLU B 1 133 ? -22.828 -5.711 1.913 1 95.44 133 GLU B CA 1
ATOM 2507 C C . GLU B 1 133 ? -21.656 -6.695 2.004 1 95.44 133 GLU B C 1
ATOM 2509 O O . GLU B 1 133 ? -21.234 -7.059 3.102 1 95.44 133 GLU B O 1
ATOM 2514 N N . LYS B 1 134 ? -21.203 -7.055 0.887 1 96.19 134 LYS B N 1
ATOM 2515 C CA . LYS B 1 134 ? -20.141 -8.047 0.863 1 96.19 134 LYS B CA 1
ATOM 2516 C C . LYS B 1 134 ? -18.828 -7.441 0.35 1 96.19 134 LYS B C 1
ATOM 2518 O O . LYS B 1 134 ? -18.844 -6.617 -0.564 1 96.19 134 LYS B O 1
ATOM 2523 N N . PHE B 1 135 ? -17.766 -7.941 0.882 1 97.38 135 PHE B N 1
ATOM 2524 C CA . PHE B 1 135 ? -16.453 -7.496 0.427 1 97.38 135 PHE B CA 1
ATOM 2525 C C . PHE B 1 135 ? -16.125 -8.109 -0.928 1 97.38 135 PHE B C 1
ATOM 2527 O O . PHE B 1 135 ? -16.453 -9.258 -1.198 1 97.38 135 PHE B O 1
ATOM 2534 N N . ALA B 1 136 ? -15.352 -7.34 -1.684 1 97.88 136 ALA B N 1
ATOM 2535 C CA . ALA B 1 136 ? -14.984 -7.773 -3.027 1 97.88 136 ALA B CA 1
ATOM 2536 C C . ALA B 1 136 ? -13.672 -8.555 -3.01 1 97.88 136 ALA B C 1
ATOM 2538 O O . ALA B 1 136 ? -13.258 -9.102 -4.035 1 97.88 136 ALA B O 1
ATOM 2539 N N . SER B 1 137 ? -13.023 -8.57 -1.866 1 98.25 137 SER B N 1
ATOM 2540 C CA . SER B 1 137 ? -11.75 -9.281 -1.734 1 98.25 137 SER B CA 1
ATOM 2541 C C . SER B 1 137 ? -11.75 -10.188 -0.507 1 98.25 137 SER B C 1
ATOM 2543 O O . SER B 1 137 ? -12.414 -9.891 0.488 1 98.25 137 SER B O 1
ATOM 2545 N N . TYR B 1 138 ? -10.961 -11.281 -0.647 1 98.31 138 TYR B N 1
ATOM 2546 C CA . TYR B 1 138 ? -10.758 -12.18 0.48 1 98.31 138 TYR B CA 1
ATOM 2547 C C . TYR B 1 138 ? -9.617 -11.688 1.369 1 98.31 138 TYR B C 1
ATOM 2549 O O . TYR B 1 138 ? -9.398 -12.227 2.457 1 98.31 138 TYR B O 1
ATOM 2557 N N . ASN B 1 139 ? -8.844 -10.703 0.902 1 98.06 139 ASN B N 1
ATOM 2558 C CA . ASN B 1 139 ? -7.746 -10.18 1.707 1 98.06 139 ASN B CA 1
ATOM 2559 C C . ASN B 1 139 ? -8.258 -9.477 2.961 1 98.06 139 ASN B C 1
ATOM 2561 O O . ASN B 1 139 ? -9.211 -8.711 2.902 1 98.06 139 ASN B O 1
ATOM 2565 N N . ALA B 1 140 ? -7.512 -9.758 4.078 1 95.94 140 ALA B N 1
ATOM 2566 C CA . ALA B 1 140 ? -7.973 -9.211 5.355 1 95.94 140 ALA B CA 1
ATOM 2567 C C . ALA B 1 140 ? -6.934 -8.273 5.957 1 95.94 140 ALA B C 1
ATOM 2569 O O . ALA B 1 140 ? -7.23 -7.527 6.895 1 95.94 140 ALA B O 1
ATOM 2570 N N . THR B 1 141 ? -5.781 -8.312 5.516 1 96.88 141 THR B N 1
ATOM 2571 C CA . THR B 1 141 ? -4.691 -7.461 5.984 1 96.88 141 THR B CA 1
ATOM 2572 C C . THR B 1 141 ? -3.73 -7.137 4.844 1 96.88 141 THR B C 1
ATOM 2574 O O . THR B 1 141 ? -3.75 -7.793 3.801 1 96.88 141 THR B O 1
ATOM 2577 N N . ILE B 1 142 ? -3.02 -6.133 4.996 1 97.62 142 ILE B N 1
ATOM 2578 C CA . ILE B 1 142 ? -1.896 -5.785 4.137 1 97.62 142 ILE B CA 1
ATOM 2579 C C . ILE B 1 142 ? -0.612 -5.727 4.957 1 97.62 142 ILE B C 1
ATOM 2581 O O . ILE B 1 142 ? -0.547 -5.027 5.969 1 97.62 142 ILE B O 1
ATOM 2585 N N . ALA B 1 143 ? 0.354 -6.477 4.539 1 97.06 143 ALA B N 1
ATOM 2586 C CA . ALA B 1 143 ? 1.594 -6.621 5.297 1 97.06 143 ALA B CA 1
ATOM 2587 C C . ALA B 1 143 ? 2.391 -5.32 5.297 1 97.06 143 ALA B C 1
ATOM 2589 O O . ALA B 1 143 ? 2.318 -4.539 4.344 1 97.06 143 ALA B O 1
ATOM 2590 N N . ALA B 1 144 ? 3.16 -5.148 6.328 1 97.56 144 ALA B N 1
ATOM 2591 C CA . ALA B 1 144 ? 4.105 -4.035 6.375 1 97.56 144 ALA B CA 1
ATOM 2592 C C . ALA B 1 144 ? 5.289 -4.281 5.441 1 97.56 144 ALA B C 1
ATOM 2594 O O . ALA B 1 144 ? 5.566 -5.422 5.07 1 97.56 144 ALA B O 1
ATOM 2595 N N . VAL B 1 145 ? 5.895 -3.219 5.004 1 97.38 145 VAL B N 1
ATOM 2596 C CA . VAL B 1 145 ? 7.16 -3.285 4.277 1 97.38 145 VAL B CA 1
ATOM 2597 C C . VAL B 1 145 ? 8.25 -2.58 5.078 1 97.38 145 VAL B C 1
ATOM 2599 O O . VAL B 1 145 ? 8.18 -1.371 5.309 1 97.38 145 VAL B O 1
ATOM 2602 N N . ARG B 1 146 ? 9.289 -3.328 5.465 1 97.19 146 ARG B N 1
ATOM 2603 C CA . ARG B 1 146 ? 10.32 -2.785 6.34 1 97.19 146 ARG B CA 1
ATOM 2604 C C . ARG B 1 146 ? 11.703 -2.953 5.7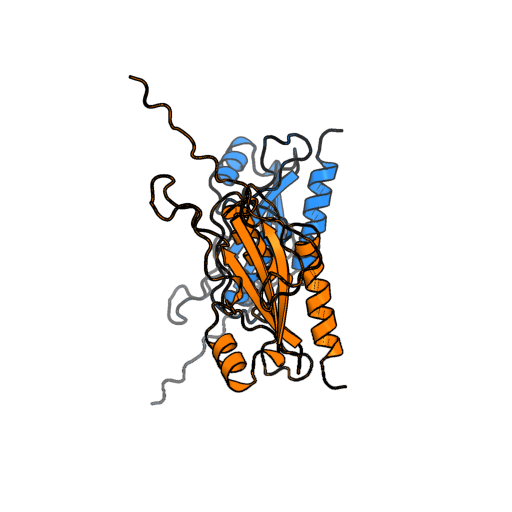23 1 97.19 146 ARG B C 1
ATOM 2606 O O . ARG B 1 146 ? 12.688 -3.154 6.441 1 97.19 146 ARG B O 1
ATOM 2613 N N . PHE B 1 147 ? 11.758 -3.01 4.434 1 95.94 147 PHE B N 1
ATOM 2614 C CA . PHE B 1 147 ? 12.984 -3.145 3.656 1 95.94 147 PHE B CA 1
ATOM 2615 C C . PHE B 1 147 ? 12.891 -2.348 2.359 1 95.94 147 PHE B C 1
ATOM 2617 O O . PHE B 1 147 ? 11.797 -1.958 1.939 1 95.94 147 PHE B O 1
ATOM 2624 N N . ILE B 1 148 ? 14.023 -2.109 1.755 1 95.69 148 ILE B N 1
ATOM 2625 C CA . ILE B 1 148 ? 14.039 -1.521 0.42 1 95.69 148 ILE B CA 1
ATOM 2626 C C . ILE B 1 148 ? 14.031 -2.629 -0.631 1 95.69 148 ILE B C 1
ATOM 2628 O O . ILE B 1 148 ? 15.016 -3.359 -0.777 1 95.69 148 ILE B O 1
ATOM 2632 N N . PRO B 1 149 ? 12.938 -2.721 -1.307 1 95.94 149 PRO B N 1
ATOM 2633 C CA . PRO B 1 149 ? 12.938 -3.781 -2.316 1 95.94 149 PRO B CA 1
ATOM 2634 C C . PRO B 1 149 ? 13.922 -3.52 -3.451 1 95.94 149 PRO B C 1
ATOM 2636 O O . PRO B 1 149 ? 14.055 -2.381 -3.908 1 95.94 149 PRO B O 1
ATOM 2639 N N . LYS B 1 150 ? 14.586 -4.531 -3.883 1 94.62 150 LYS B N 1
ATOM 2640 C CA . LYS B 1 150 ? 15.531 -4.441 -4.996 1 94.62 150 LYS B CA 1
ATOM 2641 C C . LYS B 1 150 ? 14.836 -4.727 -6.324 1 94.62 150 LYS B C 1
ATOM 2643 O O . LYS B 1 150 ? 15.422 -4.551 -7.391 1 94.62 150 LYS B O 1
ATOM 2648 N N . GLU B 1 151 ? 13.703 -5.215 -6.199 1 95.75 151 GLU B N 1
ATOM 2649 C CA . GLU B 1 151 ? 12.836 -5.527 -7.332 1 95.75 151 GLU B CA 1
ATOM 2650 C C . GLU B 1 151 ? 11.469 -4.875 -7.176 1 95.75 151 GLU B C 1
ATOM 2652 O O . GLU B 1 151 ? 10.773 -5.102 -6.184 1 95.75 151 GLU B O 1
ATOM 2657 N N . GLU B 1 152 ? 11.117 -4.016 -8.195 1 95.25 152 GLU B N 1
ATOM 2658 C CA . GLU B 1 152 ? 9.867 -3.268 -8.125 1 95.25 152 GLU B CA 1
ATOM 2659 C C . GLU B 1 152 ? 8.742 -4.008 -8.836 1 95.25 152 GLU B C 1
ATOM 2661 O O . GLU B 1 152 ? 8.992 -4.93 -9.617 1 95.25 152 GLU B O 1
ATOM 2666 N N . PRO B 1 153 ? 7.52 -3.607 -8.523 1 96 153 PRO B N 1
ATOM 2667 C CA . PRO B 1 153 ? 6.414 -4.246 -9.242 1 96 153 PRO B CA 1
ATOM 2668 C C . PRO B 1 153 ? 6.535 -4.094 -10.758 1 96 153 PRO B C 1
ATOM 2670 O O . PRO B 1 153 ? 6.855 -3.012 -11.258 1 96 153 PRO B O 1
ATOM 2673 N N . THR B 1 154 ? 6.297 -5.184 -11.406 1 96.44 154 THR B N 1
ATOM 2674 C CA . THR B 1 154 ? 6.379 -5.188 -12.859 1 96.44 154 THR B CA 1
ATOM 2675 C C . THR B 1 154 ? 5.191 -4.449 -13.469 1 96.44 154 THR B C 1
ATOM 2677 O O . THR B 1 154 ? 4.227 -4.129 -12.773 1 96.44 154 THR B O 1
ATOM 2680 N N . TYR B 1 155 ? 5.359 -4.184 -14.789 1 95.62 155 TYR B N 1
ATOM 2681 C CA . TYR B 1 155 ? 4.254 -3.572 -15.516 1 95.62 155 TYR B CA 1
ATOM 2682 C C . TYR B 1 155 ? 2.988 -4.414 -15.398 1 95.62 155 TYR B C 1
ATOM 2684 O O . TYR B 1 155 ? 1.897 -3.883 -15.18 1 95.62 155 TYR B O 1
ATOM 2692 N N . ARG B 1 156 ? 3.115 -5.703 -15.5 1 95.69 156 ARG B N 1
ATOM 2693 C CA . ARG B 1 156 ? 1.979 -6.613 -15.398 1 95.69 156 ARG B CA 1
ATOM 2694 C C . ARG B 1 156 ? 1.319 -6.512 -14.023 1 95.69 156 ARG B C 1
ATOM 2696 O O . ARG B 1 156 ? 0.092 -6.488 -13.922 1 95.69 156 ARG B O 1
ATOM 2703 N N . THR B 1 157 ? 2.143 -6.461 -13.055 1 96.88 157 THR B N 1
ATOM 2704 C CA . THR B 1 157 ? 1.631 -6.324 -11.695 1 96.88 157 THR B CA 1
ATOM 2705 C C . THR B 1 157 ? 0.859 -5.02 -11.531 1 96.88 157 THR B C 1
ATOM 2707 O O . THR B 1 157 ? -0.26 -5.012 -11.016 1 96.88 157 THR B O 1
ATOM 2710 N N . LYS B 1 158 ? 1.405 -3.969 -12.086 1 94.44 158 LYS B N 1
ATOM 2711 C CA . LYS B 1 158 ? 0.817 -2.641 -11.938 1 94.44 158 LYS B CA 1
ATOM 2712 C C . LYS B 1 158 ? -0.505 -2.537 -12.688 1 94.44 158 LYS B C 1
ATOM 2714 O O . LYS B 1 158 ? -1.415 -1.824 -12.258 1 94.44 158 LYS B O 1
ATOM 2719 N N . THR B 1 159 ? -0.619 -3.254 -13.711 1 95.5 159 THR B N 1
ATOM 2720 C CA . THR B 1 159 ? -1.797 -3.098 -14.562 1 95.5 159 THR B CA 1
ATOM 2721 C C . THR B 1 159 ? -2.832 -4.176 -14.25 1 95.5 159 THR B C 1
ATOM 2723 O O . THR B 1 159 ? -3.953 -4.133 -14.758 1 95.5 159 THR B O 1
ATOM 2726 N N . PHE B 1 160 ? -2.5 -5.0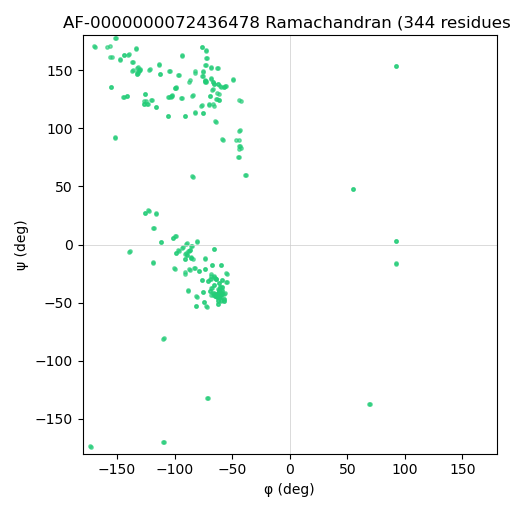94 -13.453 1 97.31 160 PHE B N 1
ATOM 2727 C CA . PHE B 1 160 ? -3.391 -6.219 -13.188 1 97.31 160 PHE B CA 1
ATOM 2728 C C . PHE B 1 160 ? -4.668 -5.746 -12.508 1 97.31 160 PHE B C 1
ATOM 2730 O O . PHE B 1 160 ? -5.723 -6.367 -12.656 1 97.31 160 PHE B O 1
ATOM 2737 N N . VAL B 1 161 ? -4.594 -4.703 -11.758 1 94.75 161 VAL B N 1
ATOM 2738 C CA . VAL B 1 161 ? -5.738 -4.188 -11.023 1 94.75 161 VAL B CA 1
ATOM 2739 C C . VAL B 1 161 ? -6.867 -3.84 -11.992 1 94.75 161 VAL B C 1
ATOM 2741 O O . VAL B 1 161 ? -8.047 -4.016 -11.672 1 94.75 161 VAL B O 1
ATOM 2744 N N . SER B 1 162 ? -6.512 -3.355 -13.117 1 95.38 162 SER B N 1
ATOM 2745 C CA . SER B 1 162 ? -7.52 -3.045 -14.125 1 95.38 162 SER B CA 1
ATOM 2746 C C . SER B 1 162 ? -8.32 -4.285 -14.508 1 95.38 162 SER B C 1
ATOM 2748 O O . SER B 1 162 ? -9.531 -4.207 -14.719 1 95.38 162 SER B O 1
ATOM 2750 N N . LYS B 1 163 ? -7.66 -5.367 -14.602 1 93.94 163 LYS B N 1
ATOM 2751 C CA . LYS B 1 163 ? -8.312 -6.633 -14.914 1 93.94 163 LYS B CA 1
ATOM 2752 C C . LYS B 1 163 ? -9.297 -7.031 -13.82 1 93.94 163 LYS B C 1
ATOM 2754 O O . LYS B 1 163 ? -10.422 -7.461 -14.109 1 93.94 163 LYS B O 1
ATOM 2759 N N . VAL B 1 164 ? -8.859 -6.902 -12.617 1 94.75 164 VAL B N 1
ATOM 2760 C CA . VAL B 1 164 ? -9.719 -7.238 -11.477 1 94.75 164 VAL B CA 1
ATOM 2761 C C . VAL B 1 164 ? -10.961 -6.348 -11.484 1 94.75 164 VAL B C 1
ATOM 2763 O O . VAL B 1 164 ? -12.078 -6.836 -11.312 1 94.75 164 VAL B O 1
ATOM 2766 N N . ASN B 1 165 ? -10.781 -5.078 -11.734 1 93.31 165 ASN B N 1
ATOM 2767 C CA . ASN B 1 165 ? -11.898 -4.137 -11.781 1 93.31 165 ASN B CA 1
ATOM 2768 C C . ASN B 1 165 ? -12.875 -4.484 -12.898 1 93.31 165 ASN B C 1
ATOM 2770 O O . ASN B 1 165 ? -14.094 -4.395 -12.711 1 93.31 165 ASN B O 1
ATOM 2774 N N . LYS B 1 166 ? -12.344 -4.836 -13.992 1 94.12 166 LYS B N 1
ATOM 2775 C CA . LYS B 1 166 ? -13.172 -5.234 -15.125 1 94.12 166 LYS B CA 1
ATOM 2776 C C . LYS B 1 166 ? -14.016 -6.457 -14.781 1 94.12 166 LYS B C 1
ATOM 2778 O O . LYS B 1 166 ? -15.211 -6.5 -15.086 1 94.12 166 LYS B O 1
ATOM 2783 N N . ARG B 1 167 ? -13.461 -7.406 -14.156 1 93.75 167 ARG B N 1
ATOM 2784 C CA . ARG B 1 167 ? -14.164 -8.625 -13.781 1 93.75 167 ARG B CA 1
ATOM 2785 C C . ARG B 1 167 ? -15.273 -8.336 -12.781 1 93.75 167 ARG B C 1
ATOM 2787 O O . ARG B 1 167 ? -16.359 -8.906 -12.867 1 93.75 167 ARG B O 1
ATOM 2794 N N . LEU B 1 168 ? -14.961 -7.516 -11.859 1 94.44 168 LEU B N 1
ATOM 2795 C CA . LEU B 1 168 ? -15.961 -7.125 -10.875 1 94.44 168 LEU B CA 1
ATOM 2796 C C . LEU B 1 168 ? -17.172 -6.477 -11.547 1 94.44 168 LEU B C 1
ATOM 2798 O O . LEU B 1 168 ? -18.312 -6.742 -11.172 1 94.44 168 LEU B O 1
ATOM 2802 N N . LYS B 1 169 ? -16.906 -5.621 -12.523 1 91.12 169 LYS B N 1
ATOM 2803 C CA . LYS B 1 169 ? -17.969 -4.934 -13.242 1 91.12 169 LYS B CA 1
ATOM 2804 C C . LYS B 1 169 ? -18.766 -5.898 -14.117 1 91.12 169 LYS B C 1
ATOM 2806 O O . LYS B 1 169 ? -20 -5.832 -14.172 1 91.12 169 LYS B O 1
ATOM 2811 N N . GLU B 1 170 ? -18.031 -6.812 -14.734 1 91.44 170 GLU B N 1
ATOM 2812 C CA . GLU B 1 170 ? -18.641 -7.734 -15.695 1 91.44 170 GLU B CA 1
ATOM 2813 C C . GLU B 1 170 ? -19.422 -8.836 -14.977 1 91.44 170 GLU B C 1
ATOM 2815 O O . GLU B 1 170 ? -20.406 -9.352 -15.516 1 91.44 170 GLU B O 1
ATOM 2820 N N . ARG B 1 171 ? -19 -9.148 -13.883 1 85.12 171 ARG B N 1
ATOM 2821 C CA . ARG B 1 171 ? -19.609 -10.289 -13.195 1 85.12 171 ARG B CA 1
ATOM 2822 C C . ARG B 1 171 ? -20.625 -9.828 -12.156 1 85.12 171 ARG B C 1
ATOM 2824 O O . ARG B 1 171 ? -21.047 -10.609 -11.305 1 85.12 171 ARG B O 1
ATOM 2831 N N . SER B 1 172 ? -20.891 -8.562 -12.156 1 75.12 172 SER B N 1
ATOM 2832 C CA . SER B 1 172 ? -21.969 -8.008 -11.344 1 75.12 172 SER B CA 1
ATOM 2833 C C . SER B 1 172 ? -23.312 -8.156 -12.031 1 75.12 172 SER B C 1
ATOM 2835 O O . SER B 1 172 ? -23.438 -7.941 -13.242 1 75.12 172 SER B O 1
ATOM 2837 N N . PRO B 1 173 ? -24.156 -9.008 -11.398 1 65.31 173 PRO B N 1
ATOM 2838 C CA . PRO B 1 173 ? -25.453 -9.094 -12.062 1 65.31 173 PRO B CA 1
ATOM 2839 C C . PRO B 1 173 ? -25.984 -7.734 -12.508 1 65.31 173 PRO B C 1
ATOM 2841 O O . PRO B 1 173 ? -25.797 -6.734 -11.805 1 65.31 173 PRO B O 1
ATOM 2844 N N . LYS B 1 174 ? -26.328 -7.512 -13.883 1 48.69 174 LYS B N 1
ATOM 2845 C CA . LYS B 1 174 ? -27.094 -6.352 -14.312 1 48.69 174 LYS B CA 1
ATOM 2846 C C . LYS B 1 174 ? -28.328 -6.156 -13.438 1 48.69 174 LYS B C 1
ATOM 2848 O O . LYS B 1 174 ? -28.906 -7.129 -12.945 1 48.69 174 LYS B O 1
#